Protein AF-A0A821N5B3-F1 (afdb_monomer_lite)

Organism: NCBI:txid345717

Radius of gyration: 33.55 Å; chains: 1; bounding box: 53×75×95 Å

Structure (mmCIF, N/CA/C/O backbone):
data_AF-A0A821N5B3-F1
#
_entry.id   AF-A0A821N5B3-F1
#
loop_
_atom_site.group_PDB
_atom_site.id
_atom_site.type_symbol
_atom_site.label_atom_id
_atom_site.label_alt_id
_atom_site.label_comp_id
_atom_site.label_asym_id
_atom_site.label_entity_id
_atom_site.label_seq_id
_atom_site.pdbx_PDB_ins_code
_atom_site.Cartn_x
_atom_site.Cartn_y
_atom_site.Cartn_z
_atom_site.occupancy
_atom_site.B_iso_or_equiv
_atom_site.auth_seq_id
_atom_site.auth_comp_id
_atom_site.auth_asym_id
_atom_site.auth_atom_id
_atom_site.pdbx_PDB_model_num
ATOM 1 N N . MET A 1 1 ? -5.940 45.810 55.809 1.00 38.78 1 MET A N 1
ATOM 2 C CA . MET A 1 1 ? -6.950 46.126 54.775 1.00 38.78 1 MET A CA 1
ATOM 3 C C . MET A 1 1 ? -6.223 46.892 53.677 1.00 38.78 1 MET A C 1
ATOM 5 O O . MET A 1 1 ? -5.782 48.001 53.938 1.00 38.78 1 MET A O 1
ATOM 9 N N . ILE A 1 2 ? -5.949 46.267 52.530 1.00 43.06 2 ILE A N 1
ATOM 10 C CA . ILE A 1 2 ? -5.175 46.903 51.449 1.00 43.06 2 ILE A CA 1
ATOM 11 C C . ILE A 1 2 ? -6.129 47.817 50.674 1.00 43.06 2 ILE A C 1
ATOM 13 O O . ILE A 1 2 ? -7.173 47.374 50.200 1.00 43.06 2 ILE A O 1
ATOM 17 N N . GLN A 1 3 ? -5.816 49.108 50.605 1.00 44.84 3 GLN A N 1
ATOM 18 C CA . GLN A 1 3 ? -6.676 50.112 49.986 1.00 44.84 3 GLN A CA 1
ATOM 19 C C . GLN A 1 3 ? -6.379 50.168 48.481 1.00 44.84 3 GLN A C 1
ATOM 21 O O . GLN A 1 3 ? -5.371 50.724 48.053 1.00 44.84 3 GLN A O 1
ATOM 26 N N . TYR A 1 4 ? -7.232 49.547 47.664 1.00 54.94 4 TYR A N 1
ATOM 27 C CA . TYR A 1 4 ? -7.063 49.548 46.209 1.00 54.94 4 TYR A CA 1
ATOM 28 C C . TYR A 1 4 ? -7.522 50.870 45.585 1.00 54.94 4 TYR A C 1
ATOM 30 O O . TYR A 1 4 ? -8.568 51.418 45.946 1.00 54.94 4 TYR A O 1
ATOM 38 N N . SER A 1 5 ? -6.768 51.363 44.599 1.00 55.84 5 SER A N 1
ATOM 39 C CA . SER A 1 5 ? -7.161 52.527 43.802 1.00 55.84 5 SER A CA 1
ATOM 40 C C . SER A 1 5 ? -8.472 52.248 43.050 1.00 55.84 5 SER A C 1
ATOM 42 O O . SER A 1 5 ? -8.755 51.114 42.652 1.00 55.84 5 SER A O 1
ATOM 44 N N . LYS A 1 6 ? -9.299 53.283 42.832 1.00 57.47 6 LYS A N 1
ATOM 45 C CA . LYS A 1 6 ? -10.610 53.179 42.146 1.00 57.47 6 LYS A CA 1
ATOM 46 C C . LYS A 1 6 ? -10.526 52.490 40.768 1.00 57.47 6 LYS A C 1
ATOM 48 O O . LYS A 1 6 ? -11.518 51.938 40.297 1.00 57.47 6 LYS A O 1
ATOM 53 N N . CYS A 1 7 ? -9.344 52.473 40.155 1.00 58.59 7 CYS A N 1
ATOM 54 C CA . CYS A 1 7 ? -9.060 51.839 38.869 1.00 58.59 7 CYS A CA 1
ATOM 55 C C . CYS A 1 7 ? -9.064 50.300 38.934 1.00 58.59 7 CYS A C 1
ATOM 57 O O . CYS A 1 7 ? -9.480 49.656 37.973 1.00 58.59 7 CYS A O 1
ATOM 59 N N . ALA A 1 8 ? -8.670 49.700 40.064 1.00 60.22 8 ALA A N 1
ATOM 60 C CA . ALA A 1 8 ? -8.602 48.243 40.213 1.00 60.22 8 ALA A CA 1
ATOM 61 C C . ALA A 1 8 ? -9.996 47.594 40.162 1.00 60.22 8 ALA A C 1
ATOM 63 O O . ALA A 1 8 ? -10.200 46.622 39.439 1.00 60.22 8 ALA A O 1
ATOM 64 N N . LYS A 1 9 ? -10.987 48.192 40.841 1.00 63.81 9 LYS A N 1
ATOM 65 C CA . LYS A 1 9 ? -12.379 47.701 40.844 1.00 63.81 9 LYS A CA 1
ATOM 66 C C . LYS A 1 9 ? -13.000 47.689 39.446 1.00 63.81 9 LYS A C 1
ATOM 68 O O . LYS A 1 9 ? -13.688 46.735 39.099 1.00 63.81 9 LYS A O 1
ATOM 73 N N . ARG A 1 10 ? -12.716 48.715 38.633 1.00 64.69 10 ARG A N 1
ATOM 74 C CA . ARG A 1 10 ? -13.174 48.781 37.237 1.00 64.69 10 ARG A CA 1
ATOM 75 C C . ARG A 1 10 ? -12.482 47.728 36.365 1.00 64.69 10 ARG A C 1
ATOM 77 O O . ARG A 1 10 ? -13.127 47.130 35.518 1.00 64.69 10 ARG A O 1
ATOM 84 N N . CYS A 1 11 ? -11.199 47.454 36.592 1.00 64.94 11 CYS A N 1
ATOM 85 C CA . CYS A 1 11 ? -10.470 46.428 35.842 1.00 64.94 11 CYS A CA 1
ATOM 86 C C . CYS A 1 11 ? -11.043 45.016 36.084 1.00 64.94 11 CYS A C 1
ATOM 88 O O . CYS A 1 11 ? -11.292 44.280 35.130 1.00 64.94 11 CYS A O 1
ATOM 90 N N . PHE A 1 12 ? -11.348 44.673 37.344 1.00 70.44 12 PHE A N 1
ATOM 91 C CA . PHE A 1 12 ? -11.977 43.395 37.702 1.00 70.44 12 PHE A CA 1
ATOM 92 C C . PHE A 1 12 ? -13.361 43.219 37.068 1.00 70.44 12 PHE A C 1
ATOM 94 O O . PHE A 1 12 ? -13.654 42.146 36.544 1.00 70.44 12 PHE A O 1
ATOM 101 N N . SER A 1 13 ? -14.189 44.273 37.055 1.00 69.94 13 SER A N 1
ATOM 102 C CA . SER A 1 13 ? -15.523 44.212 36.445 1.00 69.94 13 SER A CA 1
ATOM 103 C C . SER A 1 13 ? -15.475 44.085 34.923 1.00 69.94 13 SER A C 1
ATOM 105 O O . SER A 1 13 ? -16.269 43.347 34.353 1.00 69.94 13 SER A O 1
ATOM 107 N N . THR A 1 14 ? -14.548 44.781 34.258 1.00 75.69 14 THR A N 1
ATOM 108 C CA . THR A 1 14 ? -14.459 44.774 32.789 1.00 75.69 14 THR A CA 1
ATOM 109 C C . THR A 1 14 ? -13.901 43.458 32.249 1.00 75.69 14 THR A C 1
ATOM 111 O O . THR A 1 14 ? -14.334 42.998 31.200 1.00 75.69 14 THR A O 1
ATOM 114 N N . LEU A 1 15 ? -12.950 42.843 32.959 1.00 75.88 15 LEU A N 1
ATOM 115 C CA . LEU A 1 15 ? -12.312 41.590 32.537 1.00 75.88 15 LEU A CA 1
ATOM 116 C C . LEU A 1 15 ? -12.951 40.339 33.164 1.00 75.88 15 LEU A C 1
ATOM 118 O O . LEU A 1 15 ? -12.528 39.227 32.858 1.00 75.88 15 LEU A O 1
ATOM 122 N N . GLY A 1 16 ? -13.941 40.503 34.049 1.00 79.38 16 GLY A N 1
ATOM 123 C CA . GLY A 1 16 ? -14.595 39.394 34.751 1.00 79.38 16 GLY A CA 1
ATOM 124 C C . GLY A 1 16 ? -13.649 38.602 35.661 1.00 79.38 16 GLY A C 1
ATOM 125 O O . GLY A 1 16 ? -13.832 37.401 35.852 1.00 79.38 16 GLY A O 1
ATOM 126 N N . LEU A 1 17 ? -12.609 39.249 36.192 1.00 81.06 17 LEU A N 1
ATOM 127 C CA . LEU A 1 17 ? -11.568 38.600 36.990 1.00 81.06 17 LEU A CA 1
ATOM 128 C C . LEU A 1 17 ? -11.849 38.751 38.485 1.00 81.06 17 LEU A C 1
ATOM 130 O O . LEU A 1 17 ? -12.189 39.834 38.956 1.00 81.06 17 LEU A O 1
ATOM 134 N N . ASN A 1 18 ? -11.638 37.676 39.245 1.00 78.69 18 ASN A N 1
ATOM 135 C CA . ASN A 1 18 ? -11.719 37.710 40.704 1.00 78.69 18 ASN A CA 1
ATOM 136 C C . ASN A 1 18 ? -10.365 38.127 41.313 1.00 78.69 18 ASN A C 1
ATOM 138 O O . ASN A 1 18 ? -9.305 37.752 40.806 1.00 78.69 18 ASN A O 1
ATOM 142 N N . GLU A 1 19 ? -10.392 38.853 42.431 1.00 76.94 19 GLU A N 1
ATOM 143 C CA . GLU A 1 19 ? -9.208 39.330 43.159 1.00 76.94 19 GLU A CA 1
ATOM 144 C C . GLU A 1 19 ? -8.247 38.181 43.495 1.00 76.94 19 GLU A C 1
ATOM 146 O O . GLU A 1 19 ? -7.034 38.288 43.298 1.00 76.94 19 GLU A O 1
ATOM 151 N N . PHE A 1 20 ? -8.799 37.035 43.900 1.00 79.12 20 PHE A N 1
ATOM 152 C CA . PHE A 1 20 ? -8.014 35.835 44.176 1.00 79.12 20 PHE A CA 1
ATOM 153 C C . PHE A 1 20 ? -7.193 35.369 42.964 1.00 79.12 20 PHE A C 1
ATOM 155 O O . PHE A 1 20 ? -6.026 35.016 43.119 1.00 79.12 20 PHE A O 1
ATOM 162 N N . MET A 1 21 ? -7.770 35.389 41.757 1.00 72.81 21 MET A N 1
ATOM 163 C CA . MET A 1 21 ? -7.090 34.930 40.539 1.00 72.81 21 MET A CA 1
ATOM 164 C C . MET A 1 21 ? -5.874 35.798 40.225 1.00 72.81 21 MET A C 1
ATOM 166 O O . MET A 1 21 ? -4.806 35.273 39.922 1.00 72.81 21 MET A O 1
ATOM 170 N N . LEU A 1 22 ? -6.019 37.116 40.372 1.00 72.06 22 LEU A N 1
ATOM 171 C CA . LEU A 1 22 ? -4.949 38.067 40.097 1.00 72.06 22 LEU A CA 1
ATOM 172 C C . LEU A 1 22 ? -3.794 37.917 41.094 1.00 72.06 22 LEU A C 1
ATOM 174 O O . LEU A 1 22 ? -2.634 37.837 40.693 1.00 72.06 22 LEU A O 1
ATOM 178 N N . ILE A 1 23 ? -4.112 37.809 42.390 1.00 77.19 23 ILE A N 1
ATOM 179 C CA . ILE A 1 23 ? -3.116 37.576 43.445 1.00 77.19 23 ILE A CA 1
ATOM 180 C C . ILE A 1 23 ? -2.394 36.245 43.209 1.00 77.19 23 ILE A C 1
ATOM 182 O O . ILE A 1 23 ? -1.174 36.164 43.354 1.00 77.19 23 ILE A O 1
ATOM 186 N N . ASN A 1 24 ? -3.134 35.204 42.830 1.00 79.06 24 ASN A N 1
ATOM 187 C CA . ASN A 1 24 ? -2.574 33.889 42.554 1.00 79.06 24 ASN A CA 1
ATOM 188 C C . ASN A 1 24 ? -1.620 33.924 41.346 1.00 79.06 24 ASN A C 1
ATOM 190 O O . ASN A 1 24 ? -0.502 33.419 41.424 1.00 79.06 24 ASN A O 1
ATOM 194 N N . TRP A 1 25 ? -2.003 34.585 40.251 1.00 74.75 25 TRP A N 1
ATOM 195 C CA . TRP A 1 25 ? -1.130 34.755 39.086 1.00 74.75 25 TRP A CA 1
ATOM 196 C C . TRP A 1 25 ? 0.110 35.581 39.402 1.00 74.75 25 TRP A C 1
ATOM 198 O O . TRP A 1 25 ? 1.204 35.206 38.991 1.00 74.75 25 TRP A O 1
ATOM 208 N N . MET A 1 26 ? -0.027 36.648 40.191 1.00 73.50 26 MET A N 1
ATOM 209 C CA . MET A 1 26 ? 1.107 37.477 40.595 1.00 73.50 26 MET A CA 1
ATOM 210 C C . MET A 1 26 ? 2.122 36.674 41.418 1.00 73.50 26 MET A C 1
ATOM 212 O O . MET A 1 26 ? 3.318 36.745 41.151 1.00 73.50 26 MET A O 1
ATOM 216 N N . LYS A 1 27 ? 1.643 35.840 42.352 1.00 76.69 27 LYS A N 1
ATOM 217 C CA . LYS A 1 27 ? 2.486 34.960 43.180 1.00 76.69 27 LYS A CA 1
ATOM 218 C C . LYS A 1 27 ? 3.185 33.851 42.385 1.00 76.69 27 LYS A C 1
ATOM 220 O O . LYS A 1 27 ? 4.265 33.422 42.783 1.00 76.69 27 LYS A O 1
ATOM 225 N N . HIS A 1 28 ? 2.581 33.374 41.296 1.00 68.38 28 HIS A N 1
ATOM 226 C CA . HIS A 1 28 ? 3.083 32.234 40.516 1.00 68.38 28 HIS A CA 1
ATOM 227 C C . HIS A 1 28 ? 3.721 32.603 39.167 1.00 68.38 28 HIS A C 1
ATOM 229 O O . HIS A 1 28 ? 4.251 31.726 38.481 1.00 68.38 28 HIS A O 1
ATOM 235 N N . SER A 1 29 ? 3.706 33.878 38.779 1.00 71.50 29 SER A N 1
ATOM 236 C CA . SER A 1 29 ? 4.402 34.363 37.585 1.00 71.50 29 SER A CA 1
ATOM 237 C C . SER A 1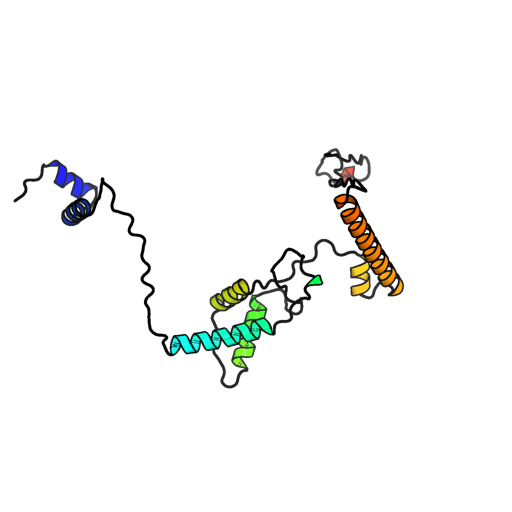 29 ? 5.893 34.594 37.863 1.00 71.50 29 SER A C 1
ATOM 239 O O . SER A 1 29 ? 6.270 35.113 38.912 1.00 71.50 29 SER A O 1
ATOM 241 N N . LYS A 1 30 ? 6.761 34.233 36.912 1.00 63.12 30 LYS A N 1
ATOM 242 C CA . LYS A 1 30 ? 8.164 34.677 36.883 1.00 63.12 30 LYS A CA 1
ATOM 243 C C . LYS A 1 30 ? 8.347 35.540 35.637 1.00 63.12 30 LYS A C 1
ATOM 245 O O . LYS A 1 30 ? 8.160 35.053 34.529 1.00 63.12 30 LYS A O 1
ATOM 250 N N . GLY A 1 31 ? 8.680 36.821 35.815 1.00 67.88 31 GLY A N 1
ATOM 251 C CA . GLY A 1 31 ? 8.905 37.755 34.701 1.00 67.88 31 GLY A CA 1
ATOM 252 C C . GLY A 1 31 ? 7.650 38.112 33.891 1.00 67.88 31 GLY A C 1
ATOM 253 O O . GLY A 1 31 ? 7.750 38.329 32.691 1.00 67.88 31 GLY A O 1
ATOM 254 N N . GLY A 1 32 ? 6.464 38.131 34.512 1.00 60.78 32 GLY A N 1
ATOM 255 C CA . GLY A 1 32 ? 5.206 38.470 33.828 1.00 60.78 32 GLY A CA 1
ATOM 256 C C . GLY A 1 32 ? 4.584 37.328 33.017 1.00 60.78 32 GLY A C 1
ATOM 257 O O . GLY A 1 32 ? 3.516 37.509 32.440 1.00 60.78 32 GLY A O 1
ATOM 258 N N . MET A 1 33 ? 5.199 36.141 33.015 1.00 59.25 33 MET A N 1
ATOM 259 C CA . MET A 1 33 ? 4.638 34.935 32.407 1.00 59.25 33 MET A CA 1
ATOM 260 C C . MET A 1 33 ? 4.523 33.811 33.437 1.00 59.25 33 MET A C 1
ATOM 262 O O . MET A 1 33 ? 5.391 33.617 34.293 1.00 59.25 33 MET A O 1
ATOM 266 N N . THR A 1 34 ? 3.432 33.050 33.371 1.00 61.03 34 THR A N 1
ATOM 267 C CA . THR A 1 34 ? 3.340 31.777 34.090 1.00 61.03 34 THR A CA 1
ATOM 268 C C . THR A 1 34 ? 4.293 30.790 33.416 1.00 61.03 34 THR A C 1
ATOM 270 O O . THR A 1 34 ? 4.205 30.632 32.195 1.00 61.03 34 THR A O 1
ATOM 273 N N . PRO A 1 35 ? 5.204 30.125 34.149 1.00 62.25 35 PRO A N 1
ATOM 274 C CA . PRO A 1 35 ? 6.077 29.129 33.547 1.00 62.25 35 PRO A CA 1
ATOM 275 C C . PRO A 1 35 ? 5.215 28.062 32.870 1.00 62.25 35 PRO A C 1
ATOM 277 O O . PRO A 1 35 ? 4.309 27.516 33.503 1.00 62.25 35 PRO A O 1
ATOM 280 N N . SER A 1 36 ? 5.485 27.801 31.585 1.00 52.41 36 SER A N 1
ATOM 281 C CA . SER A 1 36 ? 4.850 26.721 30.827 1.00 52.41 36 SER A CA 1
ATOM 282 C C . SER A 1 36 ? 4.995 25.447 31.641 1.00 52.41 36 SER A C 1
ATOM 284 O O . SER A 1 36 ? 6.084 24.884 31.776 1.00 52.41 36 SER A O 1
ATOM 286 N N . THR A 1 37 ? 3.904 25.026 32.271 1.00 59.34 37 THR A N 1
ATOM 287 C CA . THR A 1 37 ? 3.874 23.723 32.903 1.00 59.34 37 THR A CA 1
ATOM 288 C C . THR A 1 37 ? 3.841 22.776 31.723 1.00 59.34 37 THR A C 1
ATOM 290 O O . THR A 1 37 ? 2.815 22.675 31.053 1.00 59.34 37 THR A O 1
ATOM 293 N N . THR A 1 38 ? 4.963 22.116 31.415 1.00 54.50 38 THR A N 1
ATOM 294 C CA . THR A 1 38 ? 4.923 20.935 30.553 1.00 54.50 38 THR A CA 1
ATOM 295 C C . THR A 1 38 ? 3.804 20.090 31.130 1.00 54.50 38 THR A C 1
ATOM 297 O O . THR A 1 38 ? 3.887 19.716 32.305 1.00 54.50 38 THR A O 1
ATOM 300 N N . ALA A 1 39 ? 2.722 19.893 30.377 1.00 51.06 39 ALA A N 1
ATOM 301 C CA . ALA A 1 39 ? 1.634 19.049 30.820 1.00 51.06 39 ALA A CA 1
ATOM 302 C C . ALA A 1 39 ? 2.247 17.666 31.033 1.00 51.06 39 ALA A C 1
ATOM 304 O O . ALA A 1 39 ? 2.451 16.901 30.092 1.00 51.06 39 ALA A O 1
ATOM 305 N N . ARG A 1 40 ? 2.649 17.369 32.272 1.00 52.78 40 ARG A N 1
ATOM 306 C CA . ARG A 1 40 ? 3.056 16.032 32.655 1.00 52.78 40 ARG A CA 1
ATOM 307 C C . ARG A 1 40 ? 1.754 15.268 32.655 1.00 52.78 40 ARG A C 1
ATOM 309 O O . ARG A 1 40 ? 1.047 15.251 33.661 1.00 52.78 40 ARG A O 1
ATOM 316 N N . ASN A 1 41 ? 1.432 14.676 31.511 1.00 54.62 41 ASN A N 1
ATOM 317 C CA . ASN A 1 41 ? 0.511 13.563 31.456 1.00 54.62 41 ASN A CA 1
ATOM 318 C C . ASN A 1 41 ? 1.083 12.542 32.436 1.00 54.62 41 ASN A C 1
ATOM 320 O O . ASN A 1 41 ? 2.024 11.820 32.112 1.00 54.62 41 ASN A O 1
ATOM 324 N N . ARG A 1 42 ? 0.598 12.549 33.684 1.00 47.56 42 ARG A N 1
ATOM 325 C CA . ARG A 1 42 ? 0.858 11.451 34.602 1.00 47.56 42 ARG A CA 1
ATOM 326 C C . ARG A 1 42 ? 0.264 10.252 33.892 1.00 47.56 42 ARG A C 1
ATOM 328 O O . ARG A 1 42 ? -0.957 10.132 33.817 1.00 47.56 42 ARG A O 1
ATOM 335 N N . VAL A 1 43 ? 1.123 9.408 33.329 1.00 52.72 43 VAL A N 1
ATOM 336 C CA . VAL A 1 43 ? 0.727 8.059 32.953 1.00 52.72 43 VAL A CA 1
ATOM 337 C C . VAL A 1 43 ? 0.194 7.473 34.249 1.00 52.72 43 VAL A C 1
ATOM 339 O O . VAL A 1 43 ? 0.954 7.245 35.191 1.00 52.72 43 VAL A O 1
ATOM 342 N N . ARG A 1 44 ? -1.132 7.359 34.361 1.00 49.88 44 ARG A N 1
ATOM 343 C CA . ARG A 1 44 ? -1.734 6.593 35.442 1.00 49.88 44 ARG A CA 1
ATOM 344 C C . ARG A 1 44 ? -1.173 5.192 35.266 1.00 49.88 44 ARG A C 1
ATOM 346 O O . ARG A 1 44 ? -1.553 4.501 34.325 1.00 49.88 44 ARG A O 1
ATOM 353 N N . GLN A 1 45 ? -0.245 4.798 36.134 1.00 48.44 45 GLN A N 1
ATOM 354 C CA . GLN A 1 45 ? 0.099 3.397 36.312 1.00 48.44 45 GLN A CA 1
ATOM 355 C C . GLN A 1 45 ? -1.096 2.738 36.996 1.00 48.44 45 GLN A C 1
ATOM 357 O O . GLN A 1 45 ? -1.095 2.467 38.191 1.00 48.44 45 GLN A O 1
ATOM 362 N N . ASN A 1 46 ? -2.175 2.566 36.237 1.00 52.03 46 ASN A N 1
ATOM 363 C CA . ASN A 1 46 ? -3.189 1.607 36.600 1.00 52.03 46 ASN A CA 1
ATOM 364 C C . ASN A 1 46 ? -2.515 0.251 36.394 1.00 52.03 46 ASN A C 1
ATOM 366 O O . ASN A 1 46 ? -2.073 -0.050 35.284 1.00 52.03 46 ASN A O 1
ATOM 370 N N . GLY A 1 47 ? -2.372 -0.528 37.468 1.00 53.59 47 GLY A N 1
ATOM 371 C CA . GLY A 1 47 ? -1.993 -1.931 37.347 1.00 53.59 47 GLY A CA 1
ATOM 372 C C . GLY A 1 47 ? -2.889 -2.600 36.306 1.00 53.59 47 GLY A C 1
ATOM 373 O O . GLY A 1 47 ? -4.073 -2.269 36.217 1.00 53.59 47 GLY A O 1
ATOM 374 N N . VAL A 1 48 ? -2.304 -3.477 35.491 1.00 51.75 48 VAL A N 1
ATOM 375 C CA . VAL A 1 48 ? -3.004 -4.164 34.401 1.00 51.75 48 VAL A CA 1
ATOM 376 C C . VAL A 1 48 ? -4.257 -4.823 34.970 1.00 51.75 48 VAL A C 1
ATOM 378 O O . VAL A 1 48 ? -4.175 -5.757 35.766 1.00 51.75 48 VAL A O 1
ATOM 381 N N . THR A 1 49 ? -5.427 -4.309 34.602 1.00 58.50 49 THR A N 1
ATOM 382 C CA . THR A 1 49 ? -6.690 -4.882 35.058 1.00 58.50 49 THR A CA 1
ATOM 383 C C . THR A 1 49 ? -6.990 -6.153 34.264 1.00 58.50 49 THR A C 1
ATOM 385 O O . THR A 1 49 ? -6.504 -6.347 33.148 1.00 58.50 49 THR A O 1
ATOM 388 N N . THR A 1 50 ? -7.847 -7.029 34.787 1.00 58.19 50 THR A N 1
ATOM 389 C CA . THR A 1 50 ? -8.339 -8.209 34.048 1.00 58.19 50 THR A CA 1
ATOM 390 C C . THR A 1 50 ? -9.007 -7.833 32.717 1.00 58.19 50 THR A C 1
ATOM 392 O O . THR A 1 50 ? -8.957 -8.593 31.751 1.00 58.19 50 THR A O 1
ATOM 395 N N . ARG A 1 51 ? -9.571 -6.620 32.625 1.00 57.50 51 ARG A N 1
ATOM 396 C CA . ARG A 1 51 ? -10.080 -6.021 31.382 1.00 57.50 51 ARG A CA 1
ATOM 397 C C . ARG A 1 51 ? -8.972 -5.678 30.386 1.00 57.50 51 ARG A C 1
ATOM 399 O O . ARG A 1 51 ? -9.179 -5.860 29.186 1.00 57.50 51 ARG A O 1
ATOM 406 N N . ASP A 1 52 ? -7.826 -5.205 30.865 1.00 59.75 52 ASP A N 1
ATOM 407 C CA . ASP A 1 52 ? -6.673 -4.885 30.020 1.00 59.75 52 ASP A CA 1
ATOM 408 C C . ASP A 1 52 ? -6.055 -6.163 29.448 1.00 59.75 52 ASP A C 1
ATOM 410 O O . ASP A 1 52 ? -5.808 -6.213 28.247 1.00 59.75 52 ASP A O 1
ATOM 414 N N . LEU A 1 53 ? -5.929 -7.220 30.266 1.00 60.41 53 LEU A N 1
ATOM 415 C CA . LEU A 1 53 ? -5.515 -8.569 29.841 1.00 60.41 53 LEU A CA 1
ATOM 416 C C . LEU A 1 53 ? -6.457 -9.154 28.781 1.00 60.41 53 LEU A C 1
ATOM 418 O O . LEU A 1 53 ? -6.024 -9.573 27.709 1.00 60.41 53 LEU A O 1
ATOM 422 N N . ALA A 1 54 ? -7.768 -9.095 29.028 1.00 61.91 54 ALA A N 1
ATOM 423 C CA . ALA A 1 54 ? -8.751 -9.548 28.051 1.00 61.91 54 ALA A CA 1
ATOM 424 C C . ALA A 1 54 ? -8.657 -8.754 26.738 1.00 61.91 54 ALA A C 1
ATOM 426 O O . ALA A 1 54 ? -8.891 -9.315 25.671 1.00 61.91 54 ALA A O 1
ATOM 427 N N . THR A 1 55 ? -8.313 -7.462 26.796 1.00 69.12 55 THR A N 1
ATOM 428 C CA . THR A 1 55 ? -8.154 -6.596 25.617 1.00 69.12 55 THR A CA 1
ATOM 429 C C . THR A 1 55 ? -6.873 -6.912 24.842 1.00 69.12 55 THR A C 1
ATOM 431 O O . THR A 1 55 ? -6.913 -6.942 23.609 1.00 69.12 55 THR A O 1
ATOM 434 N N . THR A 1 56 ? -5.760 -7.208 25.521 1.00 73.88 56 THR A N 1
ATOM 435 C CA . THR A 1 56 ? -4.526 -7.675 24.872 1.00 73.88 56 THR A CA 1
ATOM 436 C C . THR A 1 56 ? -4.713 -9.031 24.205 1.00 73.88 56 THR A C 1
ATOM 438 O O . THR A 1 56 ? -4.214 -9.214 23.096 1.00 73.88 56 THR A O 1
ATOM 441 N N . ASP A 1 57 ? -5.492 -9.942 24.788 1.00 78.00 57 ASP A N 1
ATOM 442 C CA . ASP A 1 57 ? -5.784 -11.238 24.163 1.00 78.00 57 ASP A CA 1
ATOM 443 C C . ASP A 1 57 ? -6.616 -11.092 22.883 1.00 78.00 57 ASP A C 1
ATOM 445 O O . 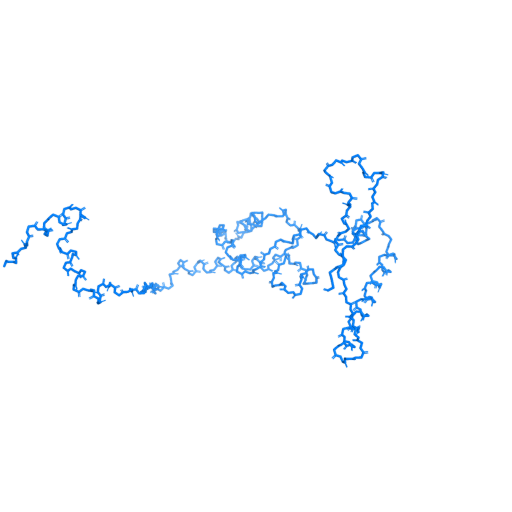ASP A 1 57 ? -6.304 -11.712 21.862 1.00 78.00 57 ASP A O 1
ATOM 449 N N . LYS A 1 58 ? -7.614 -10.194 22.864 1.00 78.81 58 LYS A N 1
ATOM 450 C CA . LYS A 1 58 ? -8.340 -9.900 21.613 1.00 78.81 58 LYS A CA 1
ATOM 451 C C . LYS A 1 58 ? -7.433 -9.229 20.581 1.00 78.81 58 LYS A C 1
ATOM 453 O O . LYS A 1 58 ? -7.554 -9.513 19.390 1.00 78.81 58 LYS A O 1
ATOM 458 N N . LYS A 1 59 ? -6.526 -8.341 21.016 1.00 83.06 59 LYS A N 1
ATOM 459 C CA . LYS A 1 59 ? -5.559 -7.689 20.118 1.00 83.06 59 LYS A CA 1
ATOM 460 C C . LYS A 1 59 ? -4.629 -8.725 19.477 1.00 83.06 59 LYS A C 1
ATOM 462 O O . LYS A 1 59 ? -4.430 -8.671 18.269 1.00 83.06 59 LYS A O 1
ATOM 467 N N . LYS A 1 60 ? -4.151 -9.716 20.237 1.00 84.31 60 LYS A N 1
ATOM 468 C CA . LYS A 1 60 ? -3.367 -10.843 19.698 1.00 84.31 60 LYS A CA 1
ATOM 469 C C . LYS A 1 60 ? -4.151 -11.651 18.666 1.00 84.31 60 LYS A C 1
ATOM 471 O O . LYS A 1 60 ? -3.599 -11.990 17.625 1.00 84.31 60 LYS A O 1
ATOM 476 N N . HIS A 1 61 ? -5.433 -11.923 18.917 1.00 85.31 61 HIS A N 1
ATOM 477 C CA . HIS A 1 61 ? -6.286 -12.612 17.945 1.00 85.31 61 HIS A CA 1
ATOM 478 C C . HIS A 1 61 ? -6.418 -11.815 16.636 1.00 85.31 61 HIS A C 1
ATOM 480 O O . HIS A 1 61 ? -6.251 -12.371 15.551 1.00 85.31 61 HIS A O 1
ATOM 486 N N . LEU A 1 62 ? -6.635 -10.499 16.733 1.00 87.00 62 LEU A N 1
ATOM 487 C CA . LEU A 1 62 ? -6.657 -9.609 15.573 1.00 87.00 62 LEU A CA 1
ATOM 488 C C . LEU A 1 62 ? -5.317 -9.603 14.823 1.00 87.00 62 LEU A C 1
ATOM 490 O O . LEU A 1 62 ? -5.300 -9.685 13.600 1.00 87.00 62 LEU A O 1
ATOM 494 N N . GLU A 1 63 ? -4.190 -9.529 15.527 1.00 86.75 63 GLU A N 1
ATOM 495 C CA . GLU A 1 63 ? -2.867 -9.601 14.897 1.00 86.75 63 GLU A CA 1
ATOM 496 C C . GLU A 1 63 ? -2.632 -10.946 14.197 1.00 86.75 63 GLU A C 1
ATOM 498 O O . GLU A 1 63 ? -2.070 -10.973 13.102 1.00 86.75 63 GLU A O 1
ATOM 503 N N . GLY A 1 64 ? -3.106 -12.048 14.786 1.00 87.00 64 GLY A N 1
ATOM 504 C CA . GLY A 1 64 ? -3.102 -13.374 14.168 1.00 87.00 64 GLY A CA 1
ATOM 505 C C . GLY A 1 64 ? -3.894 -13.401 12.862 1.00 87.00 64 GLY A C 1
ATOM 506 O O . GLY A 1 64 ? -3.357 -13.813 11.835 1.00 87.00 64 GLY A O 1
ATOM 507 N N . TYR A 1 65 ? -5.120 -12.872 12.875 1.00 88.50 65 TYR A N 1
ATOM 508 C CA . TYR A 1 65 ? -5.949 -12.736 11.675 1.00 88.50 65 TYR A CA 1
ATOM 509 C C . TYR A 1 65 ? -5.254 -11.907 10.588 1.00 88.50 65 TYR A C 1
ATOM 511 O O . TYR A 1 65 ? -5.125 -12.342 9.447 1.00 88.50 65 TYR A O 1
ATOM 519 N N . VAL A 1 66 ? -4.726 -10.735 10.951 1.00 87.50 66 VAL A N 1
ATOM 520 C CA . VAL A 1 66 ? -4.026 -9.840 10.018 1.00 87.50 66 VAL A CA 1
ATOM 521 C C . VAL A 1 66 ? -2.792 -10.511 9.401 1.00 87.50 66 VAL A C 1
ATOM 523 O O . VAL A 1 66 ? -2.453 -10.249 8.247 1.00 87.50 66 VAL A O 1
ATOM 526 N N . ASN A 1 67 ? -2.120 -11.396 10.138 1.00 86.44 67 ASN A N 1
ATOM 527 C CA . ASN A 1 67 ? -0.982 -12.149 9.620 1.00 86.44 67 ASN A CA 1
ATOM 528 C C . ASN A 1 67 ? -1.374 -13.263 8.645 1.00 86.44 67 ASN A C 1
ATOM 530 O O . ASN A 1 67 ? -0.577 -13.552 7.754 1.00 86.44 67 ASN A O 1
ATOM 534 N N . GLN A 1 68 ? -2.564 -13.847 8.805 1.00 87.19 68 GLN A N 1
ATOM 535 C CA . GLN A 1 68 ? -3.118 -14.886 7.930 1.00 87.19 68 GLN A CA 1
ATOM 536 C C . GLN A 1 68 ? -3.707 -14.332 6.628 1.00 87.19 68 GLN A C 1
ATOM 538 O O . GLN A 1 68 ? -3.946 -15.101 5.700 1.00 87.19 68 GLN A O 1
ATOM 543 N N . LEU A 1 69 ? -3.947 -13.018 6.544 1.00 87.06 69 LEU A N 1
ATOM 544 C CA . LEU A 1 69 ? -4.438 -12.399 5.316 1.00 87.06 69 LEU A CA 1
ATOM 545 C C . LEU A 1 69 ? -3.488 -12.685 4.137 1.00 87.06 69 LEU A C 1
ATOM 547 O O . LEU A 1 69 ? -2.267 -12.605 4.311 1.00 87.06 69 LEU A O 1
ATOM 551 N N . PRO A 1 70 ? -4.022 -12.961 2.932 1.00 84.00 70 PRO A N 1
ATOM 552 C CA . PRO A 1 70 ? -3.217 -13.195 1.740 1.00 84.00 70 PRO A CA 1
ATOM 553 C C . PRO A 1 70 ? -2.445 -11.923 1.372 1.00 84.00 70 PRO A C 1
ATOM 555 O O . PRO A 1 70 ? -3.011 -10.902 0.961 1.00 84.00 70 PRO A O 1
ATOM 558 N N . LYS A 1 71 ? -1.127 -11.975 1.571 1.00 85.81 71 LYS A N 1
ATOM 559 C CA . LYS A 1 71 ? -0.199 -10.886 1.263 1.00 85.81 71 LYS A CA 1
ATOM 560 C C . LYS A 1 71 ? 0.351 -11.077 -0.139 1.00 85.81 71 LYS A C 1
ATOM 562 O O . LYS A 1 71 ? 0.761 -12.171 -0.519 1.00 85.81 71 LYS A O 1
ATOM 567 N N . LEU A 1 72 ? 0.408 -9.984 -0.882 1.00 79.38 72 LEU A N 1
ATOM 568 C CA . LEU A 1 72 ? 0.990 -9.965 -2.206 1.00 79.38 72 LEU A CA 1
ATOM 569 C C . LEU A 1 72 ? 2.517 -10.166 -2.104 1.00 79.38 72 LEU A C 1
ATOM 571 O O . LEU A 1 72 ? 3.153 -9.576 -1.222 1.00 79.38 72 LEU A O 1
ATOM 575 N N . PRO A 1 73 ? 3.127 -10.961 -2.999 1.00 72.88 73 PRO A N 1
ATOM 576 C CA . PRO A 1 73 ? 4.572 -11.152 -3.029 1.00 72.88 73 PRO A CA 1
ATOM 577 C C . PRO A 1 73 ? 5.359 -9.837 -3.132 1.00 72.88 73 PRO A C 1
ATOM 579 O O . PRO A 1 73 ? 4.958 -8.901 -3.831 1.00 72.88 73 PRO A O 1
ATOM 582 N N . SER A 1 74 ? 6.530 -9.790 -2.493 1.00 69.12 74 SER A N 1
ATOM 583 C CA . SER A 1 74 ? 7.369 -8.586 -2.417 1.00 69.12 74 SER A CA 1
ATOM 584 C C . SER A 1 74 ? 7.829 -8.057 -3.780 1.00 69.12 74 SER A C 1
ATOM 586 O O . SER A 1 74 ? 8.072 -6.858 -3.904 1.00 69.12 74 SER A O 1
ATOM 588 N N . HIS A 1 75 ? 7.897 -8.891 -4.826 1.00 64.62 75 HIS A N 1
ATOM 589 C CA . HIS A 1 75 ? 8.275 -8.450 -6.177 1.00 64.62 75 HIS A CA 1
ATOM 590 C C . HIS A 1 75 ? 7.238 -7.535 -6.838 1.00 64.62 75 HIS A C 1
ATOM 592 O O . HIS A 1 75 ? 7.557 -6.848 -7.810 1.00 64.62 75 HIS A O 1
ATOM 598 N N . TYR A 1 76 ? 6.007 -7.504 -6.319 1.00 64.06 76 TYR A N 1
ATOM 599 C CA . TYR A 1 76 ? 4.976 -6.554 -6.735 1.00 64.06 76 TYR A CA 1
ATOM 600 C C . TYR A 1 76 ? 5.011 -5.238 -5.948 1.00 64.06 76 TYR A C 1
ATOM 602 O O . TYR A 1 76 ? 4.346 -4.272 -6.344 1.00 64.06 76 TYR A O 1
ATOM 610 N N . CYS A 1 77 ? 5.790 -5.182 -4.865 1.00 66.69 77 CYS A N 1
ATOM 611 C CA . CYS A 1 77 ? 6.047 -3.973 -4.095 1.00 66.69 77 CYS A CA 1
ATOM 612 C C . CYS A 1 77 ? 7.207 -3.191 -4.725 1.00 66.69 77 CYS A C 1
ATOM 614 O O . CYS A 1 77 ? 8.142 -3.754 -5.297 1.00 66.69 77 CYS A O 1
ATOM 616 N N . ARG A 1 78 ? 7.187 -1.858 -4.616 1.00 69.06 78 ARG A N 1
ATOM 617 C CA . ARG A 1 78 ? 8.348 -1.055 -5.021 1.00 69.06 78 ARG A CA 1
ATOM 618 C C . ARG A 1 78 ? 9.481 -1.301 -4.022 1.00 69.06 78 ARG A C 1
ATOM 620 O O . ARG A 1 78 ? 9.241 -1.351 -2.821 1.00 69.06 78 ARG A O 1
ATOM 627 N N . LYS A 1 79 ? 10.727 -1.354 -4.503 1.00 67.25 79 LYS A N 1
ATOM 628 C CA . LYS A 1 79 ? 11.923 -1.579 -3.665 1.00 67.25 79 LYS A CA 1
ATOM 629 C C . LYS A 1 79 ? 12.018 -0.626 -2.460 1.00 67.25 79 LYS A C 1
ATOM 631 O O . LYS A 1 79 ? 12.523 -1.011 -1.416 1.00 67.25 79 LYS A O 1
ATOM 636 N N . ASN A 1 80 ? 11.496 0.594 -2.599 1.00 74.50 80 ASN A N 1
ATOM 637 C CA . ASN A 1 80 ? 11.568 1.633 -1.570 1.00 74.50 80 ASN A CA 1
ATOM 638 C C . ASN A 1 80 ? 10.311 1.712 -0.682 1.00 74.50 80 ASN A C 1
ATOM 640 O O . ASN A 1 80 ? 10.215 2.608 0.151 1.00 74.50 80 ASN A O 1
ATOM 644 N N . THR A 1 81 ? 9.313 0.840 -0.867 1.00 77.62 81 THR A N 1
ATOM 645 C CA . THR A 1 81 ? 8.090 0.861 -0.052 1.00 77.62 81 THR A CA 1
ATOM 646 C C . THR A 1 81 ? 8.134 -0.212 1.024 1.00 77.62 81 THR A C 1
ATOM 648 O O . THR A 1 81 ? 8.180 -1.392 0.706 1.00 77.62 81 THR A O 1
ATOM 651 N N . LEU A 1 82 ? 7.998 0.199 2.287 1.00 81.00 82 LEU A N 1
ATOM 652 C CA . LEU A 1 82 ? 7.794 -0.695 3.439 1.00 81.00 82 LEU A CA 1
ATOM 653 C C . LEU A 1 82 ? 6.339 -1.197 3.562 1.00 81.00 82 LEU A C 1
ATOM 655 O O . LEU A 1 82 ? 5.972 -1.817 4.557 1.00 81.00 82 LEU A O 1
ATOM 659 N N . LYS A 1 83 ? 5.481 -0.871 2.586 1.00 83.31 83 LYS A N 1
ATOM 660 C CA . LYS A 1 83 ? 4.061 -1.234 2.593 1.00 83.31 83 LYS A CA 1
ATOM 661 C C . LYS A 1 83 ? 3.879 -2.675 2.139 1.00 83.31 83 LYS A C 1
ATOM 663 O O . LYS A 1 83 ? 4.448 -3.083 1.129 1.00 83.31 83 LYS A O 1
ATOM 668 N N . THR A 1 84 ? 3.033 -3.402 2.860 1.00 84.12 84 THR A N 1
ATOM 669 C CA . THR A 1 84 ? 2.591 -4.742 2.472 1.00 84.12 84 THR A CA 1
ATOM 670 C C . THR A 1 84 ? 1.246 -4.619 1.774 1.00 84.12 84 THR A C 1
ATOM 672 O O . THR A 1 84 ? 0.310 -4.041 2.327 1.00 84.12 84 THR A O 1
ATOM 675 N N . TYR A 1 85 ? 1.143 -5.137 0.555 1.00 86.12 85 TYR A N 1
ATOM 676 C CA . TYR A 1 85 ? -0.109 -5.099 -0.190 1.00 86.12 85 TYR A CA 1
ATOM 677 C C . TYR A 1 85 ? -0.897 -6.391 -0.002 1.00 86.12 85 TYR A C 1
ATOM 679 O O . TYR A 1 85 ? -0.309 -7.466 0.077 1.00 86.12 85 TYR A O 1
ATOM 687 N N . LEU A 1 86 ? -2.220 -6.284 0.092 1.00 84.81 86 LEU A N 1
ATOM 688 C CA . LEU A 1 86 ? -3.109 -7.446 0.086 1.00 84.81 86 LEU A CA 1
ATOM 689 C C . LEU A 1 86 ? -3.400 -7.894 -1.345 1.00 84.81 86 LEU A C 1
ATOM 691 O O . LEU A 1 86 ? -3.466 -7.071 -2.265 1.00 84.81 86 LEU A O 1
ATOM 695 N N . GLU A 1 87 ? -3.587 -9.198 -1.514 1.00 75.81 87 GLU A N 1
ATOM 696 C CA . GLU A 1 87 ? -4.057 -9.782 -2.767 1.00 75.81 87 GLU A CA 1
ATOM 697 C C . GLU A 1 87 ? -5.485 -9.286 -3.094 1.00 75.81 87 GLU A C 1
ATOM 699 O O . GLU A 1 87 ? -6.283 -9.059 -2.176 1.00 75.81 87 GLU A O 1
ATOM 704 N N . PRO A 1 88 ? -5.846 -9.085 -4.378 1.00 70.38 88 PRO A N 1
ATOM 705 C CA . PRO A 1 88 ? -7.176 -8.617 -4.788 1.00 70.38 88 PRO A CA 1
ATOM 706 C C . PRO A 1 88 ? -8.304 -9.656 -4.607 1.00 70.38 88 PRO A C 1
ATOM 708 O O . PRO A 1 88 ? -9.297 -9.620 -5.326 1.00 70.38 88 PRO A O 1
ATOM 711 N N . THR A 1 89 ? -8.178 -10.576 -3.654 1.00 67.31 89 THR A N 1
ATOM 712 C CA . THR A 1 89 ? -9.192 -11.588 -3.324 1.00 67.31 89 THR A CA 1
ATOM 713 C C . THR A 1 89 ? -10.412 -10.960 -2.647 1.00 67.31 89 THR A C 1
ATOM 715 O O . THR A 1 89 ? -11.541 -11.415 -2.820 1.00 67.31 89 THR A O 1
ATOM 718 N N . PHE A 1 90 ? -10.201 -9.877 -1.894 1.00 66.50 90 PHE A N 1
ATOM 719 C CA . PHE A 1 90 ? -11.277 -9.119 -1.259 1.00 66.50 90 PHE A CA 1
ATOM 720 C C . PHE A 1 90 ? -11.857 -8.085 -2.225 1.00 66.50 90 PHE A C 1
ATOM 722 O O . PHE A 1 90 ? -11.142 -7.548 -3.071 1.00 66.50 90 PHE A O 1
ATOM 729 N N . LYS A 1 91 ? -13.141 -7.739 -2.047 1.00 64.00 91 LYS A N 1
ATOM 730 C CA . LYS A 1 91 ? -13.867 -6.691 -2.795 1.00 64.00 91 LYS A CA 1
ATOM 731 C C . LYS A 1 91 ? -13.363 -5.277 -2.442 1.00 64.00 91 LYS A C 1
ATOM 733 O O . LYS A 1 91 ? -14.108 -4.430 -1.973 1.00 64.00 91 LYS A O 1
ATOM 738 N N . SER A 1 92 ? -12.059 -5.053 -2.598 1.00 66.69 92 SER A N 1
ATOM 739 C CA . SER A 1 92 ? -11.297 -3.793 -2.566 1.00 66.69 92 SER A CA 1
ATOM 740 C C . SER A 1 92 ? -11.513 -2.835 -1.380 1.00 66.69 92 SER A C 1
ATOM 742 O O . SER A 1 92 ? -10.980 -1.726 -1.404 1.00 66.69 92 SER A O 1
ATOM 744 N N . SER A 1 93 ? -12.253 -3.223 -0.336 1.00 81.19 93 SER A N 1
ATOM 745 C CA . SER A 1 93 ? -12.605 -2.353 0.787 1.00 81.19 93 SER A CA 1
ATOM 746 C C . SER A 1 93 ? -12.155 -2.916 2.128 1.00 81.19 93 SER A C 1
ATOM 748 O O . SER A 1 93 ? -12.419 -4.066 2.478 1.00 81.19 93 SER A O 1
ATOM 750 N N . MET A 1 94 ? -11.547 -2.050 2.942 1.00 84.44 94 MET A N 1
ATOM 751 C CA . MET A 1 94 ? -11.106 -2.383 4.302 1.00 84.44 94 MET A CA 1
ATOM 752 C C . MET A 1 94 ? -12.292 -2.750 5.213 1.00 84.44 94 MET A C 1
ATOM 754 O O . MET A 1 94 ? -12.146 -3.475 6.194 1.00 84.44 94 MET A O 1
ATOM 758 N N . SER A 1 95 ? -13.491 -2.275 4.864 1.00 86.69 95 SER A N 1
ATOM 759 C CA . SER A 1 95 ? -14.729 -2.620 5.560 1.00 86.69 95 SER A CA 1
ATOM 760 C C . SER A 1 95 ? -15.138 -4.076 5.357 1.00 86.69 95 SER A C 1
ATOM 762 O O . SER A 1 95 ? -15.736 -4.650 6.261 1.00 86.69 95 SER A O 1
ATOM 764 N N . ASP A 1 96 ? -14.827 -4.678 4.210 1.00 87.12 96 ASP A N 1
ATOM 765 C CA . ASP A 1 96 ? -15.192 -6.070 3.944 1.00 87.12 96 ASP A CA 1
ATOM 766 C C . ASP A 1 96 ? -14.266 -7.037 4.680 1.00 87.12 96 ASP A C 1
ATOM 768 O O . ASP A 1 96 ? -14.750 -7.989 5.286 1.00 87.12 96 ASP A O 1
ATOM 772 N N . ILE A 1 97 ? -12.976 -6.701 4.778 1.00 88.44 97 ILE A N 1
ATOM 773 C CA . ILE A 1 97 ? -12.021 -7.420 5.636 1.00 88.44 97 ILE A CA 1
ATOM 774 C C . ILE A 1 97 ? -12.491 -7.388 7.096 1.00 88.44 97 ILE A C 1
ATOM 776 O O . ILE A 1 97 ? -12.509 -8.408 7.778 1.00 88.44 97 ILE A O 1
ATOM 780 N N . TYR A 1 98 ? -12.952 -6.231 7.583 1.00 90.25 98 TYR A N 1
ATOM 781 C CA . TYR A 1 98 ? -13.496 -6.138 8.939 1.00 90.25 98 TYR A CA 1
ATOM 782 C C . TYR A 1 98 ? -14.761 -6.996 9.136 1.00 90.25 98 TYR A C 1
ATOM 784 O O . TYR A 1 98 ? -14.942 -7.589 10.199 1.00 90.25 98 TYR A O 1
ATOM 792 N N . LYS A 1 99 ? -15.643 -7.094 8.130 1.00 89.31 99 LYS A N 1
ATOM 793 C CA . LYS A 1 99 ? -16.825 -7.972 8.202 1.00 89.31 99 LYS A CA 1
ATOM 794 C C . LYS A 1 99 ? -16.423 -9.440 8.282 1.00 89.31 99 LYS A C 1
ATOM 796 O O . LYS A 1 99 ? -17.037 -10.186 9.037 1.00 89.31 99 LYS A O 1
ATOM 801 N N . GLU A 1 100 ? -15.424 -9.859 7.515 1.00 88.56 100 GLU A N 1
ATOM 802 C CA . GLU A 1 100 ? -14.908 -11.226 7.584 1.00 88.56 100 GLU A CA 1
ATOM 803 C C . GLU A 1 100 ? -14.251 -11.524 8.925 1.00 88.56 100 GLU A C 1
ATOM 805 O O . GLU A 1 100 ? -14.558 -12.550 9.524 1.00 88.56 100 GLU A O 1
ATOM 810 N N . TYR A 1 101 ? -13.448 -10.598 9.448 1.00 89.25 101 TYR A N 1
ATOM 811 C CA . TYR A 1 101 ? -12.920 -10.686 10.807 1.00 89.25 101 TYR A CA 1
ATOM 812 C C . TYR A 1 101 ? -14.042 -10.859 11.841 1.00 89.25 101 TYR A C 1
ATOM 814 O O . TYR A 1 101 ? -13.999 -11.767 12.667 1.00 89.25 101 TYR A O 1
ATOM 822 N N . ALA A 1 102 ? -15.099 -10.044 11.761 1.00 88.94 102 ALA A N 1
ATOM 823 C CA . ALA A 1 102 ? -16.238 -10.144 12.669 1.00 88.94 102 ALA A CA 1
ATOM 824 C C . ALA A 1 102 ? -16.972 -11.493 12.552 1.00 88.94 102 ALA A C 1
ATOM 826 O O . ALA A 1 102 ? -17.383 -12.051 13.569 1.00 88.94 102 ALA A O 1
ATOM 827 N N . LYS A 1 103 ? -17.103 -12.039 11.333 1.00 88.88 103 LYS A N 1
ATOM 828 C CA . LYS A 1 103 ? -17.656 -13.383 11.100 1.00 88.88 103 LYS A CA 1
ATOM 829 C C . LYS A 1 103 ? -16.772 -14.471 11.699 1.00 88.88 103 LYS A C 1
ATOM 831 O O . LYS A 1 103 ? -17.300 -15.376 12.333 1.00 88.88 103 LYS A O 1
ATOM 836 N N . GLN A 1 104 ? -15.452 -14.373 11.536 1.00 87.00 104 GLN A N 1
ATOM 837 C CA . GLN A 1 104 ? -14.518 -15.322 12.138 1.00 87.00 104 GLN A CA 1
ATOM 838 C C . GLN A 1 104 ? -14.625 -15.293 13.659 1.00 87.00 104 GLN A C 1
ATOM 840 O O . GLN A 1 104 ? -14.833 -16.347 14.246 1.00 87.00 104 GLN A O 1
ATOM 845 N N . CYS A 1 105 ? -14.614 -14.109 14.285 1.00 86.06 105 CYS A N 1
ATOM 846 C CA . CYS A 1 105 ? -14.802 -13.956 15.733 1.00 86.06 105 CYS A CA 1
ATOM 847 C C . CYS A 1 105 ? -16.116 -14.571 16.247 1.00 86.06 105 CYS A C 1
ATOM 849 O O . CYS A 1 105 ? -16.139 -15.132 17.343 1.00 86.06 105 CYS A O 1
ATOM 851 N N . ALA A 1 106 ? -17.195 -14.483 15.462 1.00 86.44 106 ALA A N 1
ATOM 852 C CA . ALA A 1 106 ? -18.479 -15.102 15.785 1.00 86.44 106 ALA A CA 1
ATOM 853 C C . ALA A 1 106 ? -18.485 -16.632 15.604 1.00 86.44 106 ALA A C 1
ATOM 855 O O . ALA A 1 106 ? -19.263 -17.308 16.269 1.00 86.44 106 ALA A O 1
ATOM 856 N N . ALA A 1 107 ? -17.633 -17.167 14.725 1.00 86.00 107 ALA A N 1
ATOM 857 C CA . ALA A 1 107 ? -17.500 -18.598 14.458 1.00 86.00 107 ALA A CA 1
ATOM 858 C C . ALA A 1 107 ? -16.544 -19.328 15.425 1.00 86.00 107 ALA A C 1
ATOM 860 O O . ALA A 1 107 ? -16.498 -20.558 15.415 1.00 86.00 107 ALA A O 1
ATOM 861 N N . LEU A 1 108 ? -15.777 -18.606 16.256 1.00 82.50 108 LEU A N 1
ATOM 862 C CA . LEU A 1 108 ? -14.995 -19.220 17.333 1.00 82.50 108 LEU A CA 1
ATOM 863 C C . LEU A 1 108 ? -15.916 -19.812 18.409 1.00 82.50 108 LEU A C 1
ATOM 865 O O . LEU A 1 108 ? -16.954 -19.245 18.735 1.00 82.50 108 LEU A O 1
ATOM 869 N N . ASN A 1 109 ? -15.488 -20.925 19.006 1.00 74.12 109 ASN A N 1
ATOM 870 C CA . ASN A 1 109 ? -16.128 -21.538 20.167 1.00 74.12 109 ASN A CA 1
ATOM 871 C C . ASN A 1 109 ? -15.181 -21.421 21.376 1.00 74.12 109 ASN A C 1
ATOM 873 O O . ASN A 1 109 ? -14.174 -22.131 21.400 1.00 74.12 109 ASN A O 1
ATOM 877 N N . PRO A 1 110 ? -15.455 -20.557 22.375 1.00 78.50 110 PRO A N 1
ATOM 878 C CA . PRO A 1 110 ? -16.635 -19.701 22.533 1.00 78.50 110 PRO A CA 1
ATOM 879 C C . PRO A 1 110 ? -16.611 -18.437 21.646 1.00 78.50 110 PRO A C 1
ATOM 881 O O . PRO A 1 110 ? -15.530 -17.929 21.331 1.00 78.50 110 PRO A O 1
ATOM 884 N N . PRO A 1 111 ? -17.788 -17.887 21.288 1.00 77.75 111 PRO A N 1
ATOM 885 C CA . PRO A 1 111 ? -17.887 -16.719 20.419 1.00 77.75 111 PRO A CA 1
ATOM 886 C C . PRO A 1 111 ? -17.268 -15.497 21.092 1.00 77.75 111 PRO A C 1
ATOM 888 O O . PRO A 1 111 ? -17.635 -15.112 22.207 1.00 77.75 111 PRO A O 1
ATOM 891 N N . GLN A 1 112 ? -16.327 -14.854 20.402 1.00 79.00 112 GLN A N 1
ATOM 892 C CA . GLN A 1 112 ? -15.643 -13.678 20.919 1.00 79.00 112 GLN A CA 1
ATOM 893 C C . GLN A 1 112 ? -16.241 -12.412 20.308 1.00 79.00 112 GLN A C 1
ATOM 895 O O . GLN A 1 112 ? -16.416 -12.296 19.098 1.00 79.00 112 GLN A O 1
ATOM 900 N N . LYS A 1 113 ? -16.523 -11.406 21.144 1.00 82.94 113 LYS A N 1
ATOM 901 C CA . LYS A 1 113 ? -16.939 -10.092 20.636 1.00 82.94 113 LYS A CA 1
ATOM 902 C C . LYS A 1 113 ? -15.767 -9.437 19.880 1.00 82.94 113 LYS A C 1
ATOM 904 O O . LYS A 1 113 ? -14.730 -9.227 20.527 1.00 82.94 113 LYS A O 1
ATOM 909 N N . PRO A 1 114 ? -15.928 -9.074 18.591 1.00 84.06 114 PRO A N 1
ATOM 910 C CA . PRO A 1 114 ? -14.869 -8.445 17.804 1.00 84.06 114 PRO A CA 1
ATOM 911 C C . PRO A 1 114 ? -14.486 -7.073 18.377 1.00 84.06 114 PRO A C 1
ATOM 913 O O . PRO A 1 114 ? -15.299 -6.405 19.028 1.00 84.06 114 PRO A O 1
ATOM 916 N N . LEU A 1 115 ? -13.237 -6.649 18.149 1.00 86.75 115 LEU A N 1
ATOM 917 C CA . LEU A 1 115 ? -12.797 -5.296 18.504 1.00 86.75 115 LEU A CA 1
ATOM 918 C C . LEU A 1 115 ? -13.513 -4.234 17.668 1.00 86.75 115 LEU A C 1
ATOM 920 O O . LEU A 1 115 ? -14.021 -4.506 16.585 1.00 86.75 115 LEU A O 1
ATOM 924 N N . SER A 1 116 ? -13.499 -2.996 18.169 1.00 87.94 116 SER A N 1
ATOM 925 C CA . SER A 1 116 ? -14.031 -1.850 17.435 1.00 87.94 116 SER A CA 1
ATOM 926 C C . SER A 1 116 ? -13.323 -1.652 16.089 1.00 87.94 116 SER A C 1
ATOM 928 O O . SER A 1 116 ? -12.118 -1.892 15.962 1.00 87.94 116 SER A O 1
ATOM 930 N N . ARG A 1 117 ? -14.059 -1.120 15.107 1.00 86.62 117 ARG A N 1
ATOM 931 C CA . ARG A 1 117 ? -13.508 -0.760 13.794 1.00 86.62 117 ARG A CA 1
ATOM 932 C C . ARG A 1 117 ? -12.316 0.197 13.899 1.00 86.62 117 ARG A C 1
ATOM 934 O O . ARG A 1 117 ? -11.343 0.037 13.176 1.00 86.62 117 ARG A O 1
ATOM 941 N N . PHE A 1 118 ? -12.361 1.138 14.841 1.00 87.81 118 PHE A N 1
ATOM 942 C CA . PHE A 1 118 ? -11.264 2.073 15.081 1.00 87.81 118 PHE A CA 1
ATOM 943 C C . PHE A 1 118 ? -9.968 1.353 15.479 1.00 87.81 118 PHE A C 1
ATOM 945 O O . PHE A 1 118 ? -8.906 1.624 14.923 1.00 87.81 118 PHE A O 1
ATOM 952 N N . THR A 1 119 ? -10.052 0.399 16.411 1.00 87.06 119 THR A N 1
ATOM 953 C CA . THR A 1 119 ? -8.887 -0.389 16.839 1.00 87.06 119 THR A CA 1
ATOM 954 C C . THR A 1 119 ? -8.363 -1.272 15.708 1.00 87.06 119 THR A C 1
ATOM 956 O O . THR A 1 119 ? -7.153 -1.404 15.550 1.00 87.06 119 THR A O 1
ATOM 959 N N . PHE A 1 120 ? -9.260 -1.833 14.895 1.00 89.06 120 PHE A N 1
ATOM 960 C CA . PHE A 1 120 ? -8.893 -2.583 13.696 1.00 89.06 120 PHE A CA 1
ATOM 961 C C . PHE A 1 120 ? -8.096 -1.721 12.705 1.00 89.06 120 PHE A C 1
ATOM 963 O O . PHE A 1 120 ? -6.994 -2.099 12.307 1.00 89.06 120 PHE A O 1
ATOM 970 N N . ASP A 1 121 ? -8.602 -0.533 12.367 1.00 87.56 121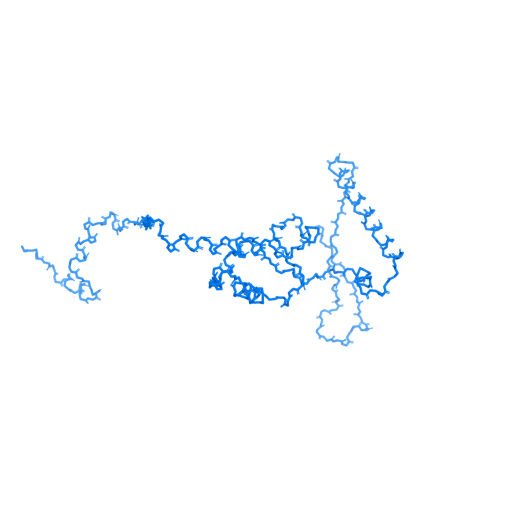 ASP A N 1
ATOM 971 C CA . ASP A 1 121 ? -7.929 0.379 11.437 1.00 87.56 121 ASP A CA 1
ATOM 972 C C . ASP A 1 121 ? -6.566 0.845 11.982 1.00 87.56 121 ASP A C 1
ATOM 974 O O . ASP A 1 121 ? -5.628 1.051 11.210 1.00 87.56 121 ASP A O 1
ATOM 978 N N . LEU A 1 122 ? -6.429 0.983 13.308 1.00 88.12 122 LEU A N 1
ATOM 979 C CA . LEU A 1 122 ? -5.155 1.301 13.954 1.00 88.12 122 LEU A CA 1
ATOM 980 C C . LEU A 1 122 ? -4.130 0.175 13.762 1.00 88.12 122 LEU A C 1
ATOM 982 O O . LEU A 1 122 ? -3.017 0.446 13.323 1.00 88.12 122 LEU A O 1
ATOM 986 N N . VAL A 1 123 ? -4.513 -1.082 14.008 1.00 88.19 123 VAL A N 1
ATOM 987 C CA . VAL A 1 123 ? -3.620 -2.244 13.833 1.00 88.19 123 VAL A CA 1
ATOM 988 C C . VAL A 1 123 ? -3.203 -2.416 12.370 1.00 88.19 123 VAL A C 1
ATOM 990 O O . VAL A 1 123 ? -2.038 -2.685 12.083 1.00 88.19 123 VAL A O 1
ATOM 993 N N . ILE A 1 124 ? -4.117 -2.205 11.421 1.00 89.00 124 ILE A N 1
ATOM 994 C CA . ILE A 1 124 ? -3.800 -2.255 9.986 1.00 89.00 124 ILE A CA 1
ATOM 995 C C . ILE A 1 124 ? -2.780 -1.173 9.595 1.00 89.00 124 ILE A C 1
ATOM 997 O O . ILE A 1 124 ? -1.849 -1.450 8.832 1.00 89.00 124 ILE A O 1
ATOM 1001 N N . LYS A 1 125 ? -2.913 0.040 10.149 1.00 87.56 125 LYS A N 1
ATOM 1002 C CA . LYS A 1 125 ? -1.934 1.123 9.967 1.00 87.56 125 LYS A CA 1
ATOM 1003 C C . LYS A 1 125 ? -0.588 0.789 10.614 1.00 87.56 125 LYS A C 1
ATOM 1005 O O . LYS A 1 125 ? 0.435 0.984 9.967 1.00 87.56 125 LYS A O 1
ATOM 1010 N N . GLU A 1 126 ? -0.579 0.240 11.831 1.00 87.88 126 GLU A N 1
ATOM 1011 C CA . GLU A 1 126 ? 0.642 -0.215 12.523 1.00 87.88 126 GLU A CA 1
ATOM 1012 C C . GLU A 1 126 ? 1.402 -1.268 11.697 1.00 87.88 126 GLU A C 1
ATOM 1014 O O . GLU A 1 126 ? 2.630 -1.241 11.630 1.00 87.88 126 GLU A O 1
ATOM 1019 N N . LYS A 1 127 ? 0.685 -2.170 11.014 1.00 85.38 127 LYS A N 1
ATOM 1020 C CA . LYS A 1 127 ? 1.273 -3.206 10.147 1.00 85.38 127 LYS A C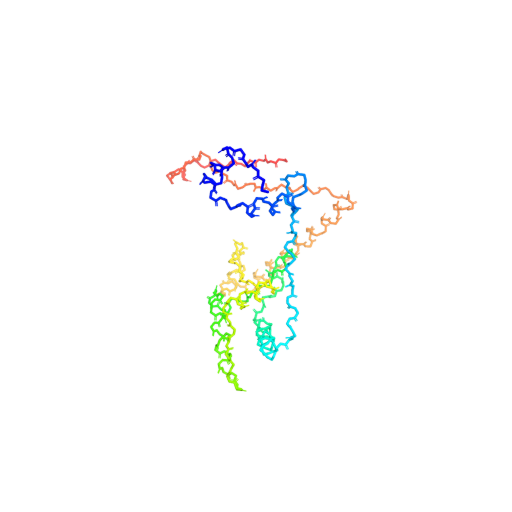A 1
ATOM 1021 C C . LYS A 1 127 ? 1.590 -2.727 8.720 1.00 85.38 127 LYS A C 1
ATOM 1023 O O . LYS A 1 127 ? 2.096 -3.520 7.929 1.00 85.38 127 LYS A O 1
ATOM 1028 N N . ASN A 1 128 ? 1.328 -1.460 8.375 1.00 88.19 128 ASN A N 1
ATOM 1029 C CA . ASN A 1 128 ? 1.551 -0.887 7.037 1.00 88.19 128 ASN A CA 1
ATOM 1030 C C . ASN A 1 128 ? 0.895 -1.689 5.893 1.00 88.19 128 ASN A C 1
ATOM 1032 O O . ASN A 1 128 ? 1.465 -1.831 4.804 1.00 88.19 128 ASN A O 1
ATOM 1036 N N . ILE A 1 129 ? -0.313 -2.203 6.134 1.00 86.69 129 ILE A N 1
ATOM 1037 C CA . ILE A 1 129 ? -1.061 -2.987 5.149 1.00 86.69 129 ILE A CA 1
ATOM 1038 C C . ILE A 1 129 ? -1.975 -2.071 4.330 1.00 86.69 129 ILE A C 1
ATOM 1040 O O . ILE A 1 129 ? -2.691 -1.231 4.875 1.00 86.69 129 ILE A O 1
ATOM 1044 N N . ALA A 1 130 ? -1.959 -2.229 3.007 1.00 84.44 130 ALA A N 1
ATOM 1045 C CA . ALA A 1 130 ? -2.798 -1.462 2.090 1.00 84.44 130 ALA A CA 1
ATOM 1046 C C . ALA A 1 130 ? -3.296 -2.321 0.920 1.00 84.44 130 ALA A C 1
ATOM 1048 O O . ALA A 1 130 ? -2.758 -3.386 0.631 1.00 84.44 130 ALA A O 1
ATOM 1049 N N . PHE A 1 131 ? -4.303 -1.832 0.199 1.00 81.62 131 PHE A N 1
ATOM 1050 C CA . PHE A 1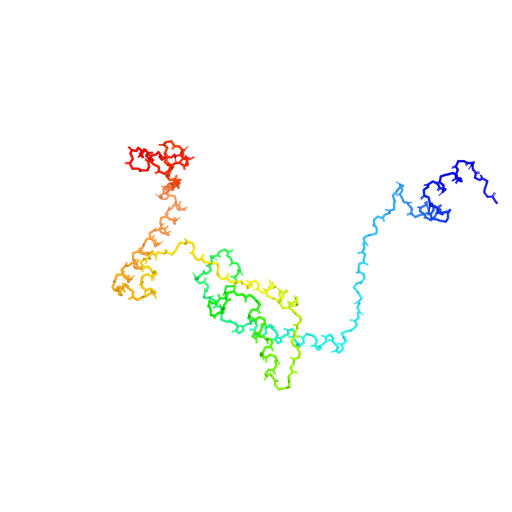 131 ? -4.663 -2.404 -1.097 1.00 81.62 131 PHE A CA 1
ATOM 1051 C C . PHE A 1 131 ? -3.680 -1.941 -2.169 1.00 81.62 131 PHE A C 1
ATOM 1053 O O . PHE A 1 131 ? -3.245 -0.783 -2.165 1.00 81.62 131 PHE A O 1
ATOM 1060 N N . GLN A 1 132 ? -3.323 -2.847 -3.083 1.00 74.31 132 GLN A N 1
ATOM 1061 C CA . GLN A 1 132 ? -2.516 -2.501 -4.249 1.00 74.31 132 GLN A CA 1
ATOM 1062 C C . GLN A 1 132 ? -3.310 -1.479 -5.080 1.00 74.31 132 GLN A C 1
ATOM 1064 O O . GLN A 1 132 ? -4.421 -1.791 -5.515 1.00 74.31 132 GLN A O 1
ATOM 1069 N N . PRO A 1 133 ? -2.785 -0.265 -5.324 1.00 68.94 133 PRO A N 1
ATOM 1070 C CA . PRO A 1 133 ? -3.426 0.636 -6.267 1.00 68.94 133 PRO A CA 1
ATOM 1071 C C . PRO A 1 133 ? -3.447 -0.022 -7.658 1.00 68.94 133 PRO A C 1
ATOM 1073 O O . PRO A 1 133 ? -2.519 -0.775 -7.985 1.00 68.94 133 PRO A O 1
ATOM 1076 N N . PRO A 1 134 ? -4.457 0.265 -8.499 1.00 65.50 134 PRO A N 1
ATOM 1077 C CA . PRO A 1 134 ? -4.464 -0.181 -9.886 1.00 65.50 134 PRO A CA 1
ATOM 1078 C C . PRO A 1 134 ? -3.122 0.160 -10.543 1.00 65.50 134 PRO A C 1
ATOM 1080 O O . PRO A 1 134 ? -2.655 1.301 -10.465 1.00 65.50 134 PRO A O 1
ATOM 1083 N N . LYS A 1 135 ? -2.454 -0.845 -11.121 1.00 67.62 135 LYS A N 1
ATOM 1084 C CA . LYS A 1 135 ? -1.153 -0.653 -11.777 1.00 67.62 135 LYS A CA 1
ATOM 1085 C C . LYS A 1 135 ? -1.369 0.293 -12.964 1.00 67.62 135 LYS A C 1
ATOM 1087 O O . LYS A 1 135 ? -2.092 -0.069 -13.884 1.00 67.62 135 LYS A O 1
ATOM 1092 N N . LYS A 1 136 ? -0.755 1.480 -12.917 1.00 57.19 136 LYS A N 1
ATOM 1093 C CA . LYS A 1 136 ? -0.897 2.521 -13.948 1.00 57.19 136 LYS A CA 1
ATOM 1094 C C . LYS A 1 136 ? -0.176 2.185 -15.264 1.00 57.19 136 LYS A C 1
ATOM 1096 O O . LYS A 1 136 ? -0.574 2.707 -16.290 1.00 57.19 136 LYS A O 1
ATOM 1101 N N . ASP A 1 137 ? 0.778 1.247 -15.236 1.00 60.38 137 ASP A N 1
ATOM 1102 C CA . ASP A 1 137 ? 1.638 0.898 -16.379 1.00 60.38 137 ASP A CA 1
ATOM 1103 C C . ASP A 1 137 ? 1.763 -0.630 -16.531 1.00 60.38 137 ASP A C 1
ATOM 1105 O O . ASP A 1 137 ? 2.827 -1.223 -16.316 1.00 60.38 137 ASP A O 1
ATOM 1109 N N . ARG A 1 138 ? 0.654 -1.329 -16.799 1.00 64.44 138 ARG A N 1
ATOM 1110 C CA . ARG A 1 138 ? 0.751 -2.747 -17.178 1.00 64.44 138 ARG A CA 1
ATOM 1111 C C . ARG A 1 138 ? 1.065 -2.829 -18.668 1.00 64.44 138 ARG A C 1
ATOM 1113 O O . ARG A 1 138 ? 0.439 -2.149 -19.463 1.00 64.44 138 ARG A O 1
ATOM 1120 N N . CYS A 1 139 ? 2.034 -3.664 -19.032 1.00 79.00 139 CYS A N 1
ATOM 1121 C CA . CYS A 1 139 ? 2.310 -3.959 -20.434 1.00 79.00 139 CYS A CA 1
ATOM 1122 C C . CYS A 1 139 ? 1.133 -4.737 -21.032 1.00 79.00 139 CYS A C 1
ATOM 1124 O O . CYS A 1 139 ? 0.720 -5.743 -20.447 1.00 79.00 139 CYS A O 1
ATOM 1126 N N . ASP A 1 140 ? 0.648 -4.305 -22.194 1.00 77.25 140 ASP A N 1
ATOM 1127 C CA . ASP A 1 140 ? -0.476 -4.936 -22.892 1.00 77.25 140 ASP A CA 1
ATOM 1128 C C . ASP A 1 140 ? -0.221 -6.422 -23.162 1.00 77.25 140 ASP A C 1
ATOM 1130 O O . ASP A 1 140 ? -1.095 -7.249 -22.918 1.00 77.25 140 ASP A O 1
ATOM 1134 N N . LEU A 1 141 ? 1.014 -6.789 -23.535 1.00 80.12 141 LEU A N 1
ATOM 1135 C CA . LEU A 1 141 ? 1.411 -8.190 -23.728 1.00 80.12 141 LEU A CA 1
ATOM 1136 C C . LEU A 1 141 ? 1.269 -9.010 -22.438 1.00 80.12 141 LEU A C 1
ATOM 1138 O O . LEU A 1 141 ? 0.723 -10.111 -22.460 1.00 80.12 141 LEU A O 1
ATOM 1142 N N . CYS A 1 142 ? 1.679 -8.463 -21.291 1.00 79.44 142 CYS A N 1
ATOM 1143 C CA . CYS A 1 142 ? 1.520 -9.146 -20.005 1.00 79.44 142 CYS A CA 1
ATOM 1144 C C . CYS A 1 142 ? 0.043 -9.332 -19.629 1.00 79.44 142 CYS A C 1
ATOM 1146 O O . CYS A 1 142 ? -0.318 -10.390 -19.126 1.00 79.44 142 CYS A O 1
ATOM 1148 N N . ILE A 1 143 ? -0.810 -8.332 -19.878 1.00 80.38 143 ILE A N 1
ATOM 1149 C CA . ILE A 1 143 ? -2.253 -8.427 -19.596 1.00 80.38 143 ILE A CA 1
ATOM 1150 C C . ILE A 1 143 ? -2.921 -9.427 -20.542 1.00 80.38 143 ILE A C 1
ATOM 1152 O O . ILE A 1 143 ? -3.748 -10.233 -20.117 1.00 80.38 143 ILE A O 1
ATOM 1156 N N . SER A 1 144 ? -2.562 -9.394 -21.825 1.00 80.69 144 SER A N 1
ATOM 1157 C CA . SER A 1 144 ? -3.109 -10.309 -22.828 1.00 80.69 144 SER A CA 1
ATOM 1158 C C . SER A 1 144 ? -2.792 -11.769 -22.501 1.00 80.69 144 SER A C 1
ATOM 1160 O O . SER A 1 144 ? -3.648 -12.630 -22.667 1.00 80.69 144 SER A O 1
ATOM 1162 N N . TYR A 1 145 ? -1.617 -12.042 -21.930 1.00 83.56 145 TYR A N 1
ATOM 1163 C CA . TYR A 1 145 ? -1.270 -13.366 -21.422 1.00 83.56 145 TYR A CA 1
ATOM 1164 C C . TYR A 1 145 ? -2.037 -13.728 -20.136 1.00 83.56 145 TYR A C 1
ATOM 1166 O O . TYR A 1 145 ? -2.627 -14.801 -20.073 1.00 83.56 145 TYR A O 1
ATOM 1174 N N . GLU A 1 146 ? -2.134 -12.818 -19.152 1.00 76.62 146 GLU A N 1
ATOM 1175 C CA . GLU A 1 146 ? -2.949 -13.019 -17.931 1.00 76.62 146 GLU A CA 1
ATOM 1176 C C . GLU A 1 146 ? -4.429 -13.322 -18.251 1.00 76.62 146 GLU A C 1
ATOM 1178 O O . GLU A 1 146 ? -5.093 -14.038 -17.505 1.00 76.62 146 GLU A O 1
ATOM 1183 N N . THR A 1 147 ? -4.947 -12.790 -19.362 1.00 83.38 147 THR A N 1
ATOM 1184 C CA . THR A 1 147 ? -6.333 -12.988 -19.824 1.00 83.38 147 THR A CA 1
ATOM 1185 C C . THR A 1 147 ? -6.507 -14.166 -20.789 1.00 83.38 147 THR A C 1
ATOM 1187 O O . THR A 1 147 ? -7.621 -14.404 -21.246 1.00 83.38 147 THR A O 1
ATOM 1190 N N . GLY A 1 148 ? -5.438 -14.915 -21.087 1.00 84.56 148 GLY A N 1
ATOM 1191 C CA . GLY A 1 148 ? -5.476 -16.097 -21.957 1.00 84.56 148 GLY A CA 1
ATOM 1192 C C . GLY A 1 148 ? -5.533 -15.804 -23.462 1.00 84.56 148 GLY A C 1
ATOM 1193 O O . GLY A 1 148 ? -5.758 -16.715 -24.251 1.00 84.56 148 GLY A O 1
ATOM 1194 N N . ASN A 1 149 ? -5.323 -14.552 -23.872 1.00 82.44 149 ASN A N 1
ATOM 1195 C CA . ASN A 1 149 ? -5.392 -14.110 -25.268 1.00 82.44 149 ASN A CA 1
ATOM 1196 C C . ASN A 1 149 ? -4.036 -14.126 -25.997 1.00 82.44 149 ASN A C 1
ATOM 1198 O O . ASN A 1 149 ? -4.001 -13.938 -27.212 1.00 82.44 149 ASN A O 1
ATOM 1202 N N . ALA A 1 150 ? -2.924 -14.325 -25.285 1.00 84.62 150 ALA A N 1
ATOM 1203 C CA . ALA A 1 150 ? -1.584 -14.381 -25.871 1.00 84.62 150 ALA A CA 1
ATOM 1204 C C . ALA A 1 150 ? -0.959 -15.774 -25.769 1.00 84.62 150 ALA A C 1
ATOM 1206 O O . ALA A 1 150 ? -1.226 -16.535 -24.840 1.00 84.62 150 ALA A O 1
ATOM 1207 N N . LYS A 1 151 ? -0.085 -16.087 -26.728 1.00 88.62 151 LYS A N 1
ATOM 1208 C CA . LYS A 1 151 ? 0.640 -17.360 -26.786 1.00 88.62 151 LYS A CA 1
ATOM 1209 C C . LYS A 1 151 ? 1.772 -17.389 -25.758 1.00 88.62 151 LYS A C 1
ATOM 1211 O O . LYS A 1 151 ? 2.497 -16.407 -25.596 1.00 88.62 151 LYS A O 1
ATOM 1216 N N . GLU A 1 152 ? 1.985 -18.552 -25.144 1.00 89.19 152 GLU A N 1
ATOM 1217 C CA . GLU A 1 152 ? 3.069 -18.788 -24.178 1.00 89.19 152 GLU A CA 1
ATOM 1218 C C . GLU A 1 152 ? 4.446 -18.393 -24.738 1.00 89.19 152 GLU A C 1
ATOM 1220 O O . GLU A 1 152 ? 5.224 -17.703 -24.086 1.00 89.19 152 GLU A O 1
ATOM 1225 N N . GLU A 1 153 ? 4.738 -18.763 -25.986 1.00 90.62 153 GLU A N 1
ATOM 1226 C CA . GLU A 1 153 ? 6.031 -18.483 -26.621 1.00 90.62 153 GLU A CA 1
ATOM 1227 C C . GLU A 1 153 ? 6.329 -16.981 -26.755 1.00 90.62 153 GLU A C 1
ATOM 1229 O O . GLU A 1 153 ? 7.477 -16.548 -26.613 1.00 90.62 153 GLU A O 1
ATOM 1234 N N . GLU A 1 154 ? 5.306 -16.169 -27.030 1.00 87.44 154 GLU A N 1
ATOM 1235 C CA . GLU A 1 154 ? 5.439 -14.714 -27.148 1.00 87.44 154 GLU A CA 1
ATOM 1236 C C . GLU A 1 154 ? 5.691 -14.080 -25.779 1.00 87.44 154 GLU A C 1
ATOM 1238 O O . GLU A 1 154 ? 6.536 -13.186 -25.651 1.00 87.44 154 GLU A O 1
ATOM 1243 N N . TYR A 1 155 ? 5.029 -14.596 -24.742 1.00 86.06 155 TYR A N 1
ATOM 1244 C CA . TYR A 1 155 ? 5.240 -14.177 -23.362 1.00 86.06 155 TYR A CA 1
ATOM 1245 C C . TYR A 1 155 ? 6.652 -14.519 -22.865 1.00 86.06 155 TYR A C 1
ATOM 1247 O O . TYR A 1 155 ? 7.345 -13.647 -22.336 1.00 86.06 155 TYR A O 1
ATOM 1255 N N . GLN A 1 156 ? 7.135 -15.739 -23.113 1.00 89.69 156 GLN A N 1
ATOM 1256 C CA . GLN A 1 156 ? 8.490 -16.152 -22.730 1.00 89.69 156 GLN A CA 1
ATOM 1257 C C . GLN A 1 156 ? 9.562 -15.307 -23.432 1.00 89.69 156 GLN A C 1
ATOM 1259 O O . GLN A 1 156 ? 10.491 -14.808 -22.791 1.00 89.69 156 GLN A O 1
ATOM 1264 N N . LYS A 1 157 ? 9.400 -15.035 -24.736 1.00 91.75 157 LYS A N 1
ATOM 1265 C CA . LYS A 1 157 ? 10.290 -14.120 -25.476 1.00 91.75 157 LYS A CA 1
ATOM 1266 C C . LYS A 1 157 ? 10.253 -12.697 -24.910 1.00 91.75 157 LYS A C 1
ATOM 1268 O O . LYS A 1 157 ? 11.302 -12.057 -24.807 1.00 91.75 157 LYS A O 1
ATOM 1273 N N . HIS A 1 158 ? 9.074 -12.189 -24.548 1.00 87.88 158 HIS A N 1
ATOM 1274 C CA . HIS A 1 158 ? 8.925 -10.879 -23.909 1.00 87.88 158 HIS A CA 1
ATOM 1275 C C . HIS A 1 158 ? 9.685 -10.813 -22.574 1.00 87.88 158 HIS A C 1
ATOM 1277 O O . HIS A 1 158 ? 10.431 -9.859 -22.331 1.00 87.88 158 HIS A O 1
ATOM 1283 N N . GLN A 1 159 ? 9.552 -11.842 -21.735 1.00 85.12 159 GLN A N 1
ATOM 1284 C CA . GLN A 1 159 ? 10.216 -11.905 -20.432 1.00 85.12 159 GLN A CA 1
ATOM 1285 C C . GLN A 1 159 ? 11.739 -12.011 -20.572 1.00 85.12 159 GLN A C 1
ATOM 1287 O O . GLN A 1 159 ? 12.456 -11.240 -19.933 1.00 85.12 159 GLN A O 1
ATOM 1292 N N . ALA A 1 160 ? 12.239 -12.844 -21.489 1.00 90.38 160 ALA A N 1
ATOM 1293 C CA . ALA A 1 160 ? 13.671 -12.951 -21.767 1.00 90.38 160 ALA A CA 1
ATOM 1294 C C . ALA A 1 160 ? 14.281 -11.613 -22.231 1.00 90.38 160 ALA A C 1
ATOM 1296 O O . ALA A 1 160 ? 15.325 -11.189 -21.734 1.00 90.38 160 ALA A O 1
ATOM 1297 N N . LYS A 1 161 ? 13.608 -10.886 -23.140 1.00 89.00 161 LYS A N 1
ATOM 1298 C CA . LYS A 1 161 ? 14.056 -9.551 -23.591 1.00 89.00 161 LYS A CA 1
ATOM 1299 C C . LYS A 1 161 ? 14.111 -8.544 -22.443 1.00 89.00 161 LYS A C 1
ATOM 1301 O O . LYS A 1 161 ? 15.047 -7.753 -22.351 1.00 89.00 161 LYS A O 1
ATOM 1306 N N . LYS A 1 162 ? 13.115 -8.575 -21.560 1.00 85.38 162 LYS A N 1
ATOM 1307 C CA . LYS A 1 162 ? 13.033 -7.703 -20.386 1.00 85.38 162 LYS A CA 1
ATOM 1308 C C . LYS A 1 162 ? 14.151 -7.978 -19.384 1.00 85.38 162 LYS A C 1
ATOM 1310 O O . LYS A 1 162 ? 14.696 -7.032 -18.819 1.00 85.38 162 LYS A O 1
ATOM 1315 N N . GLU A 1 163 ? 14.491 -9.240 -19.148 1.00 87.94 163 GLU A N 1
ATOM 1316 C CA . GLU A 1 163 ? 15.618 -9.608 -18.286 1.00 87.94 163 GLU A CA 1
ATOM 1317 C C . GLU A 1 163 ? 16.953 -9.204 -18.902 1.00 87.94 163 GLU A C 1
ATOM 1319 O O . GLU A 1 163 ? 17.757 -8.568 -18.221 1.00 87.94 163 GLU A O 1
ATOM 1324 N N . LYS A 1 164 ? 17.138 -9.449 -20.204 1.00 91.75 164 LYS A N 1
ATOM 1325 C CA . LYS A 1 164 ? 18.327 -9.014 -20.943 1.00 91.75 164 LYS A CA 1
ATOM 1326 C C . LYS A 1 164 ? 18.542 -7.500 -20.845 1.00 91.75 164 LYS A C 1
ATOM 1328 O O . LYS A 1 164 ? 19.606 -7.067 -20.416 1.00 91.75 164 LYS A O 1
ATOM 1333 N N . ALA A 1 165 ? 17.508 -6.702 -21.118 1.00 86.88 165 ALA A N 1
ATOM 1334 C CA . ALA A 1 165 ? 17.584 -5.243 -21.012 1.00 86.88 165 ALA A CA 1
ATOM 1335 C C . ALA A 1 165 ? 17.899 -4.763 -19.580 1.00 86.88 165 ALA A C 1
ATOM 1337 O O . ALA A 1 165 ? 18.578 -3.757 -19.381 1.00 86.88 165 ALA A O 1
ATOM 1338 N N . ARG A 1 166 ? 17.416 -5.473 -18.549 1.00 85.81 166 ARG A N 1
ATOM 1339 C CA . ARG A 1 166 ? 17.744 -5.164 -17.146 1.00 85.81 166 ARG A CA 1
ATOM 1340 C C . ARG A 1 166 ? 19.188 -5.514 -16.801 1.00 85.81 166 ARG A C 1
ATOM 1342 O O . ARG A 1 166 ? 19.801 -4.759 -16.050 1.00 85.81 166 ARG A O 1
ATOM 1349 N N . ALA A 1 167 ? 19.697 -6.632 -17.313 1.00 89.88 167 ALA A N 1
ATOM 1350 C CA . ALA A 1 167 ? 21.076 -7.058 -17.118 1.00 89.88 167 ALA A CA 1
ATOM 1351 C C . ALA A 1 167 ? 22.054 -6.085 -17.791 1.00 89.88 167 ALA A C 1
ATOM 1353 O O . ALA A 1 167 ? 22.989 -5.630 -17.137 1.00 89.88 167 ALA A O 1
ATOM 1354 N N . GLU A 1 168 ? 21.780 -5.684 -19.036 1.00 90.19 168 GLU A N 1
ATOM 1355 C CA . GLU A 1 168 ? 22.551 -4.662 -19.760 1.00 90.19 168 GLU A CA 1
ATOM 1356 C C . GLU A 1 168 ? 22.538 -3.330 -19.002 1.00 90.19 168 GLU A C 1
ATOM 1358 O O . GLU A 1 168 ? 23.591 -2.823 -18.636 1.00 90.19 168 GLU A O 1
ATOM 1363 N N . LYS A 1 169 ? 21.360 -2.845 -18.584 1.00 85.88 169 LYS A N 1
ATOM 1364 C CA . LYS A 1 169 ? 21.258 -1.625 -17.764 1.00 85.88 169 LYS A CA 1
ATOM 1365 C C . LYS A 1 169 ? 22.029 -1.711 -16.442 1.00 85.88 169 LYS A C 1
ATOM 1367 O O . LYS A 1 169 ? 22.482 -0.690 -15.924 1.00 85.88 169 LYS A O 1
ATOM 1372 N N . LEU A 1 170 ? 22.092 -2.887 -15.816 1.00 87.56 170 LEU A N 1
ATOM 1373 C CA . LEU A 1 170 ? 22.847 -3.071 -14.576 1.00 87.56 170 LEU A CA 1
ATOM 1374 C C . LEU A 1 170 ? 24.351 -3.029 -14.844 1.00 87.56 170 LEU A C 1
ATOM 1376 O O . LEU A 1 170 ? 25.070 -2.403 -14.069 1.00 87.56 170 LEU A O 1
ATOM 1380 N N . LYS A 1 171 ? 24.792 -3.650 -15.940 1.00 89.69 171 LYS A N 1
ATOM 1381 C CA . LYS A 1 171 ? 26.170 -3.585 -16.415 1.00 89.69 171 LYS A CA 1
ATOM 1382 C C . LYS A 1 171 ? 26.573 -2.138 -16.702 1.00 89.69 171 LYS A C 1
ATOM 1384 O O . LYS A 1 171 ? 27.499 -1.655 -16.067 1.00 89.69 171 LYS A O 1
ATOM 1389 N N . ASP A 1 172 ? 25.787 -1.408 -17.493 1.00 86.25 172 ASP A N 1
ATOM 1390 C CA . ASP A 1 172 ? 26.052 -0.001 -17.828 1.00 86.25 172 ASP A CA 1
ATOM 1391 C C . ASP A 1 172 ? 26.160 0.884 -16.576 1.00 86.25 172 ASP A C 1
ATOM 1393 O O . ASP A 1 172 ? 26.983 1.794 -16.501 1.00 86.25 172 ASP A O 1
ATOM 1397 N N . LYS A 1 173 ? 25.347 0.609 -15.546 1.00 84.69 173 LYS A N 1
ATOM 1398 C CA . LYS A 1 173 ? 25.426 1.308 -14.254 1.00 84.69 173 LYS A CA 1
ATOM 1399 C C . LYS A 1 173 ? 26.698 1.001 -13.471 1.00 84.69 173 LYS A C 1
ATOM 1401 O O . LYS A 1 173 ? 27.115 1.849 -12.686 1.00 84.69 173 LYS A O 1
ATOM 1406 N N . ASN A 1 174 ? 27.239 -0.206 -13.589 1.00 88.00 174 ASN A N 1
ATOM 1407 C CA . ASN A 1 174 ? 28.482 -0.582 -12.924 1.00 88.00 174 ASN A CA 1
ATOM 1408 C C . ASN A 1 174 ? 29.673 0.015 -13.681 1.00 88.00 174 ASN A C 1
ATOM 1410 O O . ASN A 1 174 ? 30.475 0.706 -13.061 1.00 88.00 174 ASN A O 1
ATOM 1414 N N . ASP A 1 175 ? 29.685 -0.100 -15.010 1.00 87.06 175 ASP A N 1
ATOM 1415 C CA . ASP A 1 175 ? 30.701 0.495 -15.887 1.00 87.06 175 ASP A CA 1
ATOM 1416 C C . ASP A 1 175 ? 30.760 2.027 -15.713 1.00 87.06 175 ASP A C 1
ATOM 1418 O O . ASP A 1 175 ? 31.836 2.626 -15.705 1.00 87.06 175 ASP A O 1
ATOM 1422 N N . ALA A 1 176 ? 29.608 2.674 -15.488 1.00 83.56 176 ALA A N 1
ATOM 1423 C CA . ALA A 1 176 ? 29.543 4.102 -15.181 1.00 83.56 176 ALA A CA 1
ATOM 1424 C C . ALA A 1 176 ? 30.089 4.476 -13.796 1.00 83.56 176 ALA A C 1
ATOM 1426 O O . ALA A 1 176 ? 30.654 5.556 -13.633 1.00 83.56 176 ALA A O 1
ATOM 1427 N N . LYS A 1 177 ? 29.957 3.604 -12.789 1.00 84.56 177 LYS A N 1
ATOM 1428 C CA . LYS A 1 177 ? 30.572 3.829 -11.467 1.00 84.56 177 LYS A CA 1
ATOM 1429 C C . LYS A 1 177 ? 32.087 3.669 -11.506 1.00 84.56 177 LYS A C 1
ATOM 1431 O O . LYS A 1 177 ? 32.777 4.344 -10.752 1.00 84.56 177 LYS A O 1
ATOM 1436 N N . GLU A 1 178 ? 32.577 2.783 -12.366 1.00 86.62 178 GLU A N 1
ATOM 1437 C CA . GLU A 1 178 ? 34.006 2.539 -12.581 1.00 86.62 178 GLU A CA 1
ATOM 1438 C C . GLU A 1 178 ? 34.647 3.579 -13.519 1.00 86.62 178 GLU A C 1
ATOM 1440 O O . GLU A 1 178 ? 35.856 3.559 -13.726 1.00 86.62 178 GLU A O 1
ATOM 1445 N N . GLY A 1 179 ? 33.859 4.517 -14.061 1.00 81.69 179 GLY A N 1
ATOM 1446 C CA . GLY A 1 179 ? 34.340 5.589 -14.938 1.00 81.69 179 GLY A CA 1
ATOM 1447 C C . GLY A 1 179 ? 34.669 5.138 -16.364 1.00 81.69 179 GLY A C 1
ATOM 1448 O O . GLY A 1 179 ? 35.225 5.915 -17.134 1.00 81.69 179 GLY A O 1
ATOM 1449 N N . ILE A 1 180 ? 34.315 3.902 -16.728 1.00 82.19 180 ILE A N 1
ATOM 1450 C CA . ILE A 1 180 ? 34.575 3.304 -18.047 1.00 82.19 180 ILE A CA 1
ATOM 1451 C C . ILE A 1 180 ? 33.602 3.862 -19.096 1.00 82.19 180 ILE A C 1
ATOM 1453 O O . ILE A 1 180 ? 33.951 4.001 -20.266 1.00 82.19 180 ILE A O 1
ATOM 1457 N N . SER A 1 181 ? 32.377 4.200 -18.684 1.00 71.00 181 SER A N 1
ATOM 1458 C CA . SER A 1 181 ? 31.318 4.684 -19.572 1.00 71.00 181 SER A CA 1
ATOM 1459 C C . SER A 1 181 ? 30.573 5.868 -18.959 1.00 71.00 181 SER A C 1
ATOM 1461 O O . SER A 1 181 ? 30.242 5.864 -17.778 1.00 71.00 181 SER A O 1
ATOM 1463 N N . THR A 1 182 ? 30.272 6.893 -19.756 1.00 71.75 182 THR A N 1
ATOM 1464 C CA . THR A 1 182 ? 29.388 7.993 -19.340 1.00 71.75 182 THR A CA 1
ATOM 1465 C C . THR A 1 182 ? 28.028 7.800 -19.993 1.00 71.75 182 THR A C 1
ATOM 1467 O O . THR A 1 182 ? 27.874 7.977 -21.199 1.00 71.75 182 THR A O 1
ATOM 1470 N N . VAL A 1 183 ? 27.028 7.429 -19.193 1.00 65.12 183 VAL A N 1
ATOM 1471 C CA . VAL A 1 183 ? 25.658 7.208 -19.671 1.00 65.12 183 VAL A CA 1
ATOM 1472 C C . VAL A 1 183 ? 24.844 8.483 -19.470 1.00 65.12 183 VAL A C 1
ATOM 1474 O O . VAL A 1 183 ? 24.509 8.844 -18.342 1.00 65.12 183 VAL A O 1
ATOM 1477 N N . LEU A 1 184 ? 24.497 9.149 -20.570 1.00 68.19 184 LEU A N 1
ATOM 1478 C CA . LEU A 1 184 ? 23.580 10.287 -20.573 1.00 68.19 184 LEU A CA 1
ATOM 1479 C C . LEU A 1 184 ? 22.156 9.776 -20.797 1.00 68.19 184 LEU A C 1
ATOM 1481 O O . LEU A 1 184 ? 21.834 9.248 -21.859 1.00 68.19 184 LEU A O 1
ATOM 1485 N N . THR A 1 185 ? 21.293 9.923 -19.795 1.00 62.72 185 THR A N 1
ATOM 1486 C CA . THR A 1 185 ? 19.862 9.627 -19.932 1.00 62.72 185 THR A CA 1
ATOM 1487 C C . THR A 1 185 ? 19.076 10.927 -19.970 1.00 62.72 185 THR A C 1
ATOM 1489 O O . THR A 1 185 ? 19.089 11.660 -18.984 1.00 62.72 185 THR A O 1
ATOM 1492 N N . MET A 1 186 ? 18.364 11.181 -21.067 1.00 59.34 186 MET A N 1
ATOM 1493 C CA . MET A 1 186 ? 17.373 12.256 -21.153 1.00 59.34 186 MET A CA 1
ATOM 1494 C C . MET A 1 186 ? 15.965 11.667 -21.038 1.00 59.34 186 MET A C 1
ATOM 1496 O O . MET A 1 186 ? 15.663 10.656 -21.676 1.00 59.34 186 MET A O 1
ATOM 1500 N N . ASP A 1 187 ? 15.118 12.271 -20.206 1.00 54.31 187 ASP A N 1
ATOM 1501 C CA . ASP A 1 187 ? 13.698 11.928 -20.142 1.00 54.31 187 ASP A CA 1
ATOM 1502 C C . ASP A 1 187 ? 12.968 12.713 -21.237 1.00 54.31 187 ASP A C 1
ATOM 1504 O O . ASP A 1 187 ? 13.040 13.943 -21.283 1.00 54.31 187 ASP A O 1
ATOM 1508 N N . LEU A 1 188 ? 12.308 12.011 -22.158 1.00 55.41 188 LEU A N 1
ATOM 1509 C CA . LEU A 1 188 ? 11.517 12.670 -23.191 1.00 55.41 188 LEU A CA 1
ATOM 1510 C C . LEU A 1 188 ? 10.222 13.154 -22.539 1.00 55.41 188 LEU A C 1
ATOM 1512 O O . LEU A 1 188 ? 9.346 12.356 -22.202 1.00 55.41 188 LEU A O 1
ATOM 1516 N N . GLN A 1 189 ? 10.086 14.466 -22.349 1.00 54.81 189 GLN A N 1
ATOM 1517 C CA . GLN A 1 189 ? 8.838 15.029 -21.846 1.00 54.81 189 GLN A CA 1
ATOM 1518 C C . GLN A 1 189 ? 7.693 14.727 -22.830 1.00 54.81 189 GLN A C 1
ATOM 1520 O O . GLN A 1 189 ? 7.898 14.690 -24.044 1.00 54.81 189 GLN A O 1
ATOM 1525 N N . ALA A 1 190 ? 6.482 14.511 -22.300 1.00 55.88 190 ALA A N 1
ATOM 1526 C CA . ALA A 1 190 ? 5.294 14.179 -23.085 1.00 55.88 190 ALA A CA 1
ATOM 1527 C C . ALA A 1 190 ? 5.133 15.103 -24.305 1.00 55.88 190 ALA A C 1
ATOM 1529 O O . ALA A 1 190 ? 5.149 16.329 -24.163 1.00 55.88 190 ALA A O 1
ATOM 1530 N N . VAL A 1 191 ? 4.954 14.496 -25.484 1.00 57.44 191 VAL A N 1
ATOM 1531 C CA . VAL A 1 191 ? 4.751 15.194 -26.760 1.00 57.44 191 VAL A CA 1
ATOM 1532 C C . VAL A 1 191 ? 3.544 16.118 -26.626 1.00 57.44 191 VAL A C 1
ATOM 1534 O O . VAL A 1 191 ? 2.406 15.662 -26.505 1.00 57.44 191 VAL A O 1
ATOM 1537 N N . LYS A 1 192 ? 3.790 17.430 -26.616 1.00 58.38 192 LYS A N 1
ATOM 1538 C CA . LYS A 1 192 ? 2.725 18.432 -26.629 1.00 58.38 192 LYS A CA 1
ATOM 1539 C C . LYS A 1 192 ? 2.417 18.777 -28.077 1.00 58.38 192 LYS A C 1
ATOM 1541 O O . LYS A 1 192 ? 3.291 19.229 -28.810 1.00 58.38 192 LYS A O 1
ATOM 1546 N N . VAL A 1 193 ? 1.169 18.566 -28.476 1.00 61.25 193 VAL A N 1
ATOM 1547 C CA . VAL A 1 193 ? 0.650 19.056 -29.756 1.00 61.25 193 VAL A CA 1
ATOM 1548 C C . VAL A 1 193 ? 0.451 20.567 -29.653 1.00 61.25 193 VAL A C 1
ATOM 1550 O O . VAL A 1 193 ? -0.165 21.050 -28.700 1.00 61.25 193 VAL A O 1
ATOM 1553 N N . THR A 1 194 ? 0.990 21.313 -30.615 1.00 58.69 194 THR A N 1
ATOM 1554 C CA . THR A 1 194 ? 0.823 22.770 -30.717 1.00 58.69 194 THR A CA 1
ATOM 1555 C C . THR A 1 194 ? 0.149 23.141 -32.037 1.00 58.69 194 THR A C 1
ATOM 1557 O O . THR A 1 194 ? 0.533 22.581 -33.064 1.00 58.69 194 THR A O 1
ATOM 1560 N N . PRO A 1 195 ? -0.789 24.108 -32.046 1.00 59.62 195 PRO A N 1
ATOM 1561 C CA . PRO A 1 195 ? -1.178 24.983 -30.934 1.00 59.62 195 PRO A CA 1
ATOM 1562 C C . PRO A 1 195 ? -2.079 24.292 -29.893 1.00 59.62 195 PRO A C 1
ATOM 1564 O O . PRO A 1 195 ? -2.892 23.433 -30.217 1.00 59.62 195 PRO A O 1
ATOM 1567 N N . SER A 1 196 ? -1.934 24.683 -28.623 1.00 56.25 196 SER A N 1
ATOM 1568 C CA . SER A 1 196 ? -2.760 24.175 -27.520 1.00 56.25 196 SER A CA 1
ATOM 1569 C C . SER A 1 196 ? -4.182 24.736 -27.625 1.00 56.25 196 SER A C 1
ATOM 1571 O O . SER A 1 196 ? -4.426 25.865 -27.202 1.00 56.25 196 SER A O 1
ATOM 1573 N N . LEU A 1 197 ? -5.126 23.958 -28.159 1.00 58.56 197 LEU A N 1
ATOM 1574 C CA . LEU A 1 197 ? -6.554 24.292 -28.190 1.00 58.56 197 LEU A CA 1
ATOM 1575 C C . LEU A 1 197 ? -7.413 23.118 -27.700 1.00 58.56 197 LEU A C 1
ATOM 1577 O O . LEU A 1 197 ? -7.157 21.967 -28.031 1.00 58.56 197 LEU A O 1
ATOM 1581 N N . ASN A 1 198 ? -8.487 23.427 -26.967 1.00 57.56 198 ASN A N 1
ATOM 1582 C CA . ASN A 1 198 ? -9.456 22.448 -26.444 1.00 57.56 198 ASN A CA 1
ATOM 1583 C C . ASN A 1 198 ? -10.467 21.948 -27.501 1.00 57.56 198 ASN A C 1
ATOM 1585 O O . ASN A 1 198 ? -11.471 21.332 -27.148 1.00 57.56 198 ASN A O 1
ATOM 1589 N N . ALA A 1 199 ? -10.246 22.238 -28.786 1.00 57.31 199 ALA A N 1
ATOM 1590 C CA . ALA A 1 199 ? -11.154 21.880 -29.871 1.00 57.31 199 ALA A CA 1
ATOM 1591 C C . ALA A 1 199 ? -10.643 20.633 -30.611 1.00 57.31 199 ALA A C 1
ATOM 1593 O O . ALA A 1 199 ? -9.563 20.637 -31.198 1.00 57.31 199 ALA A O 1
ATOM 1594 N N . SER A 1 200 ? -11.451 19.574 -30.621 1.00 57.94 200 SER A N 1
ATOM 1595 C CA . SER A 1 200 ? -11.149 18.262 -31.216 1.00 57.94 200 SER A CA 1
ATOM 1596 C C . SER A 1 200 ? -10.987 18.267 -32.745 1.00 57.94 200 SER A C 1
ATOM 1598 O O . SER A 1 200 ? -10.468 17.306 -33.307 1.00 57.94 200 SER A O 1
ATOM 1600 N N . ALA A 1 201 ? -11.378 19.347 -33.428 1.00 54.28 201 ALA A N 1
ATOM 1601 C CA . ALA A 1 201 ? -11.411 19.432 -34.890 1.00 54.28 201 ALA A CA 1
ATOM 1602 C C . ALA A 1 201 ? -10.031 19.569 -35.574 1.00 54.28 201 ALA A C 1
ATOM 1604 O O . ALA A 1 201 ? -9.935 19.363 -36.781 1.00 54.28 201 ALA A O 1
ATOM 1605 N N . LEU A 1 202 ? -8.956 19.888 -34.839 1.00 52.06 202 LEU A N 1
ATOM 1606 C CA . LEU A 1 202 ? -7.608 20.048 -35.418 1.00 52.06 202 LEU A CA 1
ATOM 1607 C C . LE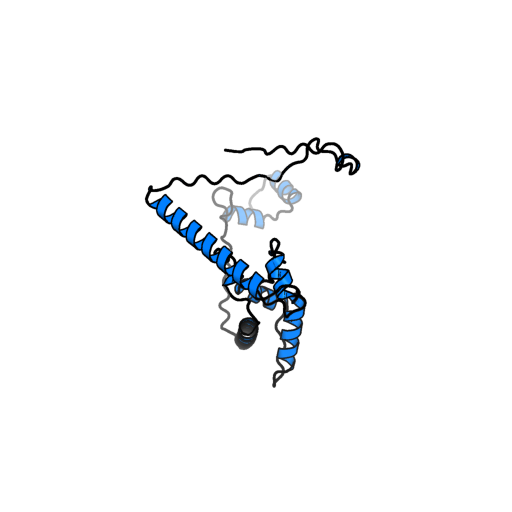U A 1 202 ? -6.750 18.775 -35.398 1.00 52.06 202 LEU A C 1
ATOM 1609 O O . LEU A 1 202 ? -5.714 18.754 -36.065 1.00 52.06 202 LEU A O 1
ATOM 1613 N N . TYR A 1 203 ? -7.173 17.715 -34.694 1.00 52.19 203 TYR A N 1
ATOM 1614 C CA . TYR A 1 203 ? -6.363 16.500 -34.499 1.00 52.19 203 TYR A CA 1
ATOM 1615 C C . TYR A 1 203 ? -5.943 15.831 -35.819 1.00 52.19 203 TYR A C 1
ATOM 1617 O O . TYR A 1 203 ? -4.901 15.187 -35.876 1.00 52.19 203 TYR A O 1
ATOM 1625 N N . TYR A 1 204 ? -6.717 16.027 -36.890 1.00 53.75 204 TYR A N 1
ATOM 1626 C CA . TYR A 1 204 ? -6.450 15.415 -38.191 1.00 53.75 204 TYR A CA 1
ATOM 1627 C C . TYR A 1 204 ? -5.693 16.304 -39.186 1.00 53.75 204 TYR A C 1
ATOM 1629 O O . TYR A 1 204 ? -5.162 15.765 -40.149 1.00 53.75 204 TYR A O 1
ATOM 1637 N N . ASN A 1 205 ? -5.600 17.626 -38.971 1.00 53.38 205 ASN A N 1
ATOM 1638 C CA . ASN A 1 205 ? -5.139 18.535 -40.033 1.00 53.38 205 ASN A CA 1
ATOM 1639 C C . ASN A 1 205 ? -3.805 19.250 -39.762 1.00 53.38 205 ASN A C 1
ATOM 1641 O O . ASN A 1 205 ? -3.117 19.560 -40.727 1.00 53.38 205 ASN A O 1
ATOM 1645 N N . TYR A 1 206 ? -3.384 19.475 -38.508 1.00 53.75 206 TYR A N 1
ATOM 1646 C CA . TYR A 1 206 ? -2.106 20.157 -38.220 1.00 53.75 206 TYR A CA 1
ATOM 1647 C C . TYR A 1 206 ? -1.510 19.729 -36.870 1.00 53.75 206 TYR A C 1
ATOM 1649 O O . TYR A 1 206 ? -1.578 20.465 -35.888 1.00 53.75 206 TYR A O 1
ATOM 1657 N N . ALA A 1 207 ? -0.917 18.537 -36.800 1.00 50.41 207 ALA A N 1
ATOM 1658 C CA . ALA A 1 207 ? -0.166 18.100 -35.624 1.00 50.41 207 ALA A CA 1
ATOM 1659 C C . ALA A 1 207 ? 1.343 18.235 -35.881 1.00 50.41 207 ALA A C 1
ATOM 1661 O O . ALA A 1 207 ? 1.994 17.291 -36.319 1.00 50.41 207 ALA A O 1
ATOM 1662 N N . PHE A 1 208 ? 1.915 19.409 -35.600 1.00 53.09 208 PHE A N 1
ATOM 1663 C CA . PHE A 1 208 ? 3.366 19.517 -35.447 1.00 53.09 208 PHE A CA 1
ATOM 1664 C C . PHE A 1 208 ? 3.743 19.050 -34.039 1.00 53.09 208 PHE A C 1
ATOM 1666 O O . PHE A 1 208 ? 3.305 19.618 -33.037 1.00 53.09 208 PHE A O 1
ATOM 1673 N N . THR A 1 209 ? 4.536 17.984 -33.963 1.00 53.75 209 THR A N 1
ATOM 1674 C CA . THR A 1 209 ? 5.088 17.464 -32.710 1.00 53.75 209 THR A CA 1
ATOM 1675 C C . THR A 1 209 ? 6.374 18.207 -32.376 1.00 53.75 209 THR A C 1
ATOM 1677 O O . THR A 1 209 ? 7.373 18.050 -33.077 1.00 53.75 209 THR A O 1
ATOM 1680 N N . ILE A 1 210 ? 6.363 19.002 -31.305 1.00 56.16 210 ILE A N 1
ATOM 1681 C CA . ILE A 1 210 ? 7.562 19.672 -30.791 1.00 56.16 210 ILE A CA 1
ATOM 1682 C C . ILE A 1 210 ? 8.022 18.934 -29.534 1.00 56.16 210 ILE A C 1
ATOM 1684 O O . ILE A 1 210 ? 7.310 18.881 -28.528 1.00 56.16 210 ILE A O 1
ATOM 1688 N N . SER A 1 211 ? 9.225 18.366 -29.596 1.00 53.94 211 SER A N 1
ATOM 1689 C CA . SER A 1 211 ? 9.909 17.790 -28.438 1.00 53.94 211 SER A CA 1
ATOM 1690 C C . SER A 1 211 ? 10.673 18.900 -27.721 1.00 53.94 211 SER A C 1
ATOM 1692 O O . SER A 1 211 ? 11.609 19.467 -28.280 1.00 53.94 211 SER A O 1
ATOM 1694 N N . HIS A 1 212 ? 10.276 19.235 -26.494 1.00 51.50 212 HIS A N 1
ATOM 1695 C CA . HIS A 1 212 ? 11.055 20.147 -25.658 1.00 51.50 212 HIS A CA 1
ATOM 1696 C C . HIS A 1 212 ? 12.198 19.376 -24.992 1.00 51.50 212 HIS A C 1
ATOM 1698 O O . HIS A 1 212 ? 11.960 18.383 -24.305 1.00 51.50 212 HIS A O 1
ATOM 1704 N N . PHE A 1 213 ? 13.429 19.846 -25.192 1.00 49.66 213 PHE A N 1
ATOM 1705 C CA . PHE A 1 213 ? 14.620 19.322 -24.531 1.00 49.66 213 PHE A CA 1
ATOM 1706 C C . PHE A 1 213 ? 14.911 20.170 -23.291 1.00 49.66 213 PHE A C 1
ATOM 1708 O O . PHE A 1 213 ? 15.072 21.384 -23.399 1.00 49.66 213 PHE A O 1
ATOM 1715 N N . ILE A 1 214 ? 14.981 19.536 -22.123 1.00 41.72 214 ILE A N 1
ATOM 1716 C CA . ILE A 1 214 ? 15.611 20.123 -20.938 1.00 41.72 214 ILE A CA 1
ATOM 1717 C C . ILE A 1 214 ? 16.882 19.304 -20.728 1.00 41.72 214 ILE A C 1
ATOM 1719 O O . ILE A 1 214 ? 16.794 18.099 -20.494 1.00 41.72 214 ILE A O 1
ATOM 1723 N N . ILE A 1 215 ? 18.032 19.947 -20.935 1.00 42.69 215 ILE A N 1
ATOM 1724 C CA . ILE A 1 215 ? 19.364 19.379 -20.687 1.00 42.69 215 ILE A CA 1
ATOM 1725 C C . ILE A 1 215 ? 19.638 19.415 -19.185 1.00 42.69 215 ILE A C 1
ATOM 1727 O O . ILE A 1 215 ? 19.309 20.454 -18.566 1.00 42.69 215 ILE A O 1
#

pLDDT: mean 73.02, std 13.87, range [38.78, 91.75]

Foldseek 3Di:
DDDDDPVVVVVCVVVVHDPVVVVVCVVQDDPNDRPPPPPPPPPPPPPCDPVNVVVVVLVVVLVVLVVPFAWDDCVLPDPPDPAIAGDPPDPQDPVRSVVVVQVVQCVDVVRHHHDDPVVSVVVCVVNRYHHDDDDPDDDPQNVCVVVVNDDPVVVVVVVVVVVVVVVVVVVQVVCVVVVNDDDDDFDFPPFDFPPDDPDPVCPPPDGDTDTDGDD

Secondary structure (DSSP, 8-state):
-----HHHHHHHHHHT--HHHHHHHHHH-BTTB----------------HHHHHHHHHHHHHHHHHHHS-BPPGGGS-TT--PEEEPTTS-S-HHHHHHHHHHHHHHSSSPPPPPPHHHHHHHHHHTTEEEPPP-S---HHHHHHHTT-S-HHHHHHHHHHHHHHHHHHHHHHHHHHTTS-----------EEES--S-GGGTTT--EEE-----

Sequence (215 aa):
MIQYSKCAKRCFSTLGLNEFMLINWMKHSKGGMTPSTTARNRVRQNGVTTRDLATTDKKKHLEGYVNQLPKLPSHYCRKNTLKTYLEPTFKSSMSDIYKEYAKQCAALNPPQKPLSRFTFDLVIKEKNIAFQPPKKDRCDLCISYETGNAKEEEYQKHQAKKEKARAEKLKDKNDAKEGISTVLTMDLQAVKVTPSLNASALYYNYAFTISHFII